Protein AF-A0A9Q3BA84-F1 (afdb_monomer_lite)

Organism: NCBI:txid1389203

Secondary structure (DSSP, 8-state):
---------SHHHHHHHHTTTS--TTSHHHHHHHHHHHHHTT--TT-PPPPPPPPHHHHHHS----HHHHHH--TTTS---S-GGGTT-HHHHHHHHHHHHHHHHHHTT-SS----TTSSSPPHHHHHHHHHHHHHHHHHHHTTTTGGG---GGG--HHHHHHHHHHHHHHHHHHHHS-----------------------------------

pLDDT: mean 75.67, std 17.65, range [36.53, 95.38]

Radius of gyration: 25.53 Å; chains: 1; bounding box: 85×59×56 Å

Structure (mmCIF, N/CA/C/O backbone):
data_AF-A0A9Q3BA84-F1
#
_entry.id   AF-A0A9Q3BA84-F1
#
loop_
_atom_site.group_PDB
_atom_site.id
_atom_site.type_symbol
_atom_site.label_atom_id
_atom_site.label_alt_id
_atom_site.label_comp_id
_atom_site.label_asym_id
_atom_site.label_entity_id
_atom_site.label_seq_id
_atom_site.pdbx_PDB_ins_code
_atom_site.Cartn_x
_atom_site.Cartn_y
_atom_site.Cartn_z
_atom_site.occupancy
_atom_site.B_iso_or_equiv
_atom_site.auth_seq_id
_atom_site.auth_comp_id
_atom_site.auth_asym_id
_atom_site.auth_atom_id
_atom_site.pdbx_PDB_model_num
ATOM 1 N N . MET A 1 1 ? -8.892 -30.859 22.026 1.00 45.22 1 MET A N 1
ATOM 2 C CA . MET A 1 1 ? -7.731 -30.093 22.533 1.00 45.22 1 MET A CA 1
ATOM 3 C C . MET A 1 1 ? -7.583 -28.831 21.697 1.00 45.22 1 MET A C 1
ATOM 5 O O . MET A 1 1 ? -7.252 -28.928 20.525 1.00 45.22 1 MET A O 1
ATOM 9 N N . VAL A 1 2 ? -7.911 -27.664 22.254 1.00 43.34 2 VAL A N 1
ATOM 10 C CA . VAL A 1 2 ? -7.768 -26.377 21.557 1.00 43.34 2 VAL A CA 1
ATOM 11 C C . VAL A 1 2 ? -6.332 -25.903 21.759 1.00 43.34 2 VAL A C 1
ATOM 13 O O . VAL A 1 2 ? -5.945 -25.541 22.868 1.00 43.34 2 VAL A O 1
ATOM 16 N N . HIS A 1 3 ? -5.515 -25.941 20.707 1.00 39.34 3 HIS A N 1
ATOM 17 C CA . HIS A 1 3 ? -4.190 -25.333 20.747 1.00 39.34 3 HIS A CA 1
ATOM 18 C C . HIS A 1 3 ? -4.351 -23.812 20.785 1.00 39.34 3 HIS A C 1
ATOM 20 O O . HIS A 1 3 ? -4.555 -23.168 19.759 1.00 39.34 3 HIS A O 1
ATOM 26 N N . HIS A 1 4 ? -4.253 -23.224 21.977 1.00 44.59 4 HIS A N 1
ATOM 27 C CA . HIS A 1 4 ? -4.071 -21.786 22.116 1.00 44.59 4 HIS A CA 1
ATOM 28 C C . HIS A 1 4 ? -2.702 -21.413 21.543 1.00 44.59 4 HIS A C 1
ATOM 30 O O . HIS A 1 4 ? -1.670 -21.506 22.208 1.00 44.59 4 HIS A O 1
ATOM 36 N N . THR A 1 5 ? -2.675 -21.001 20.278 1.00 51.62 5 THR A N 1
ATOM 37 C CA . THR A 1 5 ? -1.493 -20.383 19.686 1.00 51.62 5 THR A CA 1
ATOM 38 C C . THR A 1 5 ? -1.258 -19.056 20.399 1.00 51.62 5 THR A C 1
ATOM 40 O O . THR A 1 5 ? -1.975 -18.080 20.177 1.00 51.62 5 THR A O 1
ATOM 43 N N . ASN A 1 6 ? -0.266 -19.023 21.290 1.00 61.84 6 ASN A N 1
ATOM 44 C CA . ASN A 1 6 ? 0.191 -17.802 21.943 1.00 61.84 6 ASN A CA 1
ATOM 45 C C . ASN A 1 6 ? 0.720 -16.829 20.884 1.00 61.84 6 ASN A C 1
ATOM 47 O O . ASN A 1 6 ? 1.888 -16.881 20.490 1.00 61.84 6 ASN A O 1
ATOM 51 N N . PHE A 1 7 ? -0.145 -15.936 20.404 1.00 59.66 7 PHE A N 1
ATOM 52 C CA . PHE A 1 7 ? 0.258 -14.908 19.460 1.00 59.66 7 PHE A CA 1
ATOM 53 C C . PHE A 1 7 ? 1.296 -13.991 20.120 1.00 59.66 7 PHE A C 1
ATOM 55 O O . PHE A 1 7 ? 1.091 -13.516 21.242 1.00 59.66 7 PHE A O 1
ATOM 62 N N . PRO A 1 8 ? 2.431 -13.715 19.455 1.00 61.84 8 PRO A N 1
ATOM 63 C CA . PRO A 1 8 ? 3.456 -12.852 20.015 1.00 61.84 8 PRO A CA 1
ATOM 64 C C . PRO A 1 8 ? 2.889 -11.447 20.255 1.00 61.84 8 PRO A C 1
ATOM 66 O O . PRO A 1 8 ? 2.599 -10.709 19.321 1.00 61.84 8 PRO A O 1
ATOM 69 N N . THR A 1 9 ? 2.783 -11.042 21.519 1.00 68.00 9 THR A N 1
ATOM 70 C CA . THR A 1 9 ? 2.278 -9.718 21.931 1.00 68.00 9 THR A CA 1
ATOM 71 C C . THR A 1 9 ? 3.303 -8.594 21.756 1.00 68.00 9 THR A C 1
ATOM 73 O O . THR A 1 9 ? 2.952 -7.415 21.720 1.00 68.00 9 THR A O 1
ATOM 76 N N . SER A 1 10 ? 4.584 -8.945 21.623 1.00 79.31 10 SER A N 1
ATOM 77 C CA . SER A 1 10 ? 5.693 -8.006 21.447 1.00 79.31 10 SER A CA 1
ATOM 78 C C . SER A 1 10 ? 5.906 -7.650 19.972 1.00 79.31 10 SER A C 1
ATOM 80 O O . SER A 1 10 ? 6.217 -8.522 19.159 1.00 79.31 10 SER A O 1
ATOM 82 N N . THR A 1 11 ? 5.879 -6.352 19.639 1.00 73.00 11 THR A N 1
ATOM 83 C CA . THR A 1 11 ? 6.224 -5.822 18.303 1.00 73.00 11 THR A CA 1
ATOM 84 C C . THR A 1 11 ? 7.580 -6.331 17.807 1.00 73.00 11 THR A C 1
ATOM 86 O O . THR A 1 11 ? 7.756 -6.580 16.616 1.00 73.00 11 THR A O 1
ATOM 89 N N . ARG A 1 12 ? 8.551 -6.524 18.713 1.00 80.19 12 ARG A N 1
ATOM 90 C CA . ARG A 1 12 ? 9.877 -7.068 18.379 1.00 80.19 12 ARG A CA 1
ATOM 91 C C . ARG A 1 12 ? 9.791 -8.530 17.935 1.00 80.19 12 ARG A C 1
ATOM 93 O O . ARG A 1 12 ? 10.433 -8.891 16.954 1.00 80.19 12 ARG A O 1
ATOM 100 N N . ARG A 1 13 ? 8.994 -9.356 18.626 1.00 83.12 13 ARG A N 1
ATOM 101 C CA . ARG A 1 13 ? 8.781 -10.767 18.260 1.00 83.12 13 ARG A CA 1
ATOM 102 C C . ARG A 1 13 ? 8.027 -10.892 16.935 1.00 83.12 13 ARG A C 1
ATOM 104 O O . ARG A 1 13 ? 8.464 -11.661 16.090 1.00 83.12 13 ARG A O 1
ATOM 111 N N . ILE A 1 14 ? 6.993 -10.073 16.714 1.00 80.12 14 ILE A N 1
ATOM 112 C CA . ILE A 1 14 ? 6.275 -10.015 15.427 1.00 80.12 14 ILE A CA 1
ATOM 113 C C . ILE A 1 14 ? 7.240 -9.641 14.293 1.00 80.12 14 ILE A C 1
ATOM 115 O O . ILE A 1 14 ? 7.315 -10.345 13.292 1.00 80.12 14 ILE A O 1
ATOM 119 N N . LYS A 1 15 ? 8.039 -8.574 14.462 1.00 81.88 15 LYS A N 1
ATOM 120 C CA . LYS A 1 15 ? 9.037 -8.157 13.459 1.00 81.88 15 LYS A CA 1
ATOM 121 C C . LYS A 1 15 ? 10.040 -9.273 13.146 1.00 81.88 15 LYS A C 1
ATOM 123 O O . LYS A 1 15 ? 10.349 -9.470 11.977 1.00 81.88 15 LYS A O 1
ATOM 128 N N . LYS A 1 16 ? 10.511 -10.003 14.167 1.00 85.81 16 LYS A N 1
ATOM 129 C CA . LYS A 1 16 ? 11.443 -11.132 14.008 1.00 85.81 16 LYS A CA 1
ATOM 130 C C . LYS A 1 16 ? 10.809 -12.320 13.274 1.00 85.81 16 LYS A C 1
ATOM 132 O O . LYS A 1 16 ? 11.456 -12.912 12.419 1.00 85.81 16 LYS A O 1
ATOM 137 N N . ALA A 1 17 ? 9.560 -12.660 13.585 1.00 86.50 17 ALA A N 1
ATOM 138 C CA . ALA A 1 17 ? 8.853 -13.745 12.905 1.00 86.50 17 ALA A CA 1
ATOM 139 C C . ALA A 1 17 ? 8.643 -13.419 11.417 1.00 86.50 17 ALA A C 1
ATOM 141 O O . ALA A 1 17 ? 8.939 -14.221 10.540 1.00 86.50 17 ALA A O 1
ATOM 142 N N . VAL A 1 18 ? 8.215 -12.192 11.122 1.00 86.44 18 VAL A N 1
ATOM 143 C CA . VAL A 1 18 ? 7.916 -11.765 9.750 1.00 86.44 18 VAL A CA 1
ATOM 144 C C . VAL A 1 18 ? 9.187 -11.511 8.923 1.00 86.44 18 VAL A C 1
ATOM 146 O O . VAL A 1 18 ? 9.153 -11.623 7.700 1.00 86.44 18 VAL A O 1
ATOM 149 N N . SER A 1 19 ? 10.331 -11.201 9.549 1.00 87.75 19 SER A N 1
ATOM 150 C CA . SER A 1 19 ? 11.592 -10.965 8.824 1.00 87.75 19 SER A CA 1
ATOM 151 C C . SER A 1 19 ? 12.152 -12.191 8.103 1.00 87.75 19 SER A C 1
ATOM 153 O O . SER A 1 19 ? 13.033 -12.026 7.271 1.00 87.75 19 SER A O 1
ATOM 155 N N . GLN A 1 20 ? 11.659 -13.394 8.411 1.00 89.31 20 GLN A N 1
ATOM 156 C CA . GLN A 1 20 ? 12.041 -14.615 7.696 1.00 89.31 20 GLN A CA 1
ATOM 157 C C . GLN A 1 20 ? 11.433 -14.683 6.288 1.00 89.31 20 GLN A C 1
ATOM 159 O O . GLN A 1 20 ? 12.035 -15.266 5.397 1.00 89.31 20 GLN A O 1
ATOM 164 N N . TYR A 1 21 ? 10.267 -14.060 6.082 1.00 91.12 21 TYR A N 1
ATOM 165 C CA . TYR A 1 21 ? 9.483 -14.193 4.847 1.00 91.12 21 TYR A CA 1
ATOM 166 C C . TYR A 1 21 ? 9.321 -12.874 4.086 1.00 91.12 21 TYR A C 1
ATOM 168 O O . TYR A 1 21 ? 8.951 -12.875 2.915 1.00 91.12 21 TYR A O 1
ATOM 176 N N . LEU A 1 22 ? 9.585 -11.734 4.736 1.00 93.06 22 LEU A N 1
ATOM 177 C CA . LEU A 1 22 ? 9.531 -10.418 4.105 1.00 93.06 22 LEU A CA 1
ATOM 178 C C . LEU A 1 22 ? 10.928 -9.809 3.951 1.00 93.06 22 LEU A C 1
ATOM 180 O O . LEU A 1 22 ? 11.736 -9.897 4.879 1.00 93.06 22 LEU A O 1
ATOM 184 N N . PRO A 1 23 ? 11.184 -9.069 2.854 1.00 93.56 23 PRO A N 1
ATOM 185 C CA . PRO A 1 23 ? 12.472 -8.421 2.617 1.00 93.56 23 PRO A CA 1
ATOM 186 C C . PRO A 1 23 ? 12.837 -7.455 3.750 1.00 93.56 23 PRO A C 1
ATOM 188 O O . PRO A 1 23 ? 11.963 -6.959 4.458 1.00 93.56 23 PRO A O 1
ATOM 191 N N . SER A 1 24 ? 14.117 -7.133 3.934 1.00 92.62 24 SER A N 1
ATOM 192 C CA . SER A 1 24 ? 14.547 -6.150 4.945 1.00 92.62 24 SER A CA 1
ATOM 193 C C . SER A 1 24 ? 13.817 -4.804 4.794 1.00 92.62 24 SER A C 1
ATOM 195 O O . SER A 1 24 ? 13.497 -4.385 3.686 1.00 92.62 24 SER A O 1
ATOM 197 N N . SER A 1 25 ? 13.592 -4.067 5.889 1.00 89.75 25 SER A N 1
ATOM 198 C CA . SER A 1 25 ? 12.958 -2.733 5.844 1.00 89.75 25 SER A CA 1
ATOM 199 C C . SER A 1 25 ? 13.737 -1.694 5.029 1.00 89.75 25 SER A C 1
ATOM 201 O O . SER A 1 25 ? 13.173 -0.645 4.695 1.00 89.75 25 SER A O 1
ATOM 203 N N . ASN A 1 26 ? 15.017 -1.980 4.768 1.00 90.94 26 ASN A N 1
ATOM 204 C CA . ASN A 1 26 ? 15.932 -1.181 3.956 1.00 90.94 26 ASN A CA 1
ATOM 205 C C . ASN A 1 26 ? 16.033 -1.686 2.508 1.00 90.94 26 ASN A C 1
ATOM 207 O O . ASN A 1 26 ? 16.710 -1.056 1.706 1.00 90.94 26 ASN A O 1
ATOM 211 N N . ASN A 1 27 ? 15.379 -2.802 2.166 1.00 93.88 27 ASN A N 1
ATOM 212 C CA . ASN A 1 27 ? 15.294 -3.263 0.785 1.00 93.88 27 ASN A CA 1
ATOM 213 C C . ASN A 1 27 ? 14.544 -2.222 -0.065 1.00 93.88 27 ASN A C 1
ATOM 215 O O . ASN A 1 27 ? 13.588 -1.594 0.404 1.00 93.88 27 ASN A O 1
ATOM 219 N N . GLN A 1 28 ? 14.968 -2.061 -1.315 1.00 93.69 28 GLN A N 1
ATOM 220 C CA . GLN A 1 28 ? 14.459 -1.060 -2.240 1.00 93.69 28 GLN A CA 1
ATOM 221 C C . GLN A 1 28 ? 12.936 -1.124 -2.438 1.00 93.69 28 GLN A C 1
ATOM 223 O O . GLN A 1 28 ? 12.297 -0.071 -2.423 1.00 93.69 28 GLN A O 1
ATOM 228 N N . ILE A 1 29 ? 12.326 -2.319 -2.495 1.00 94.69 29 ILE A N 1
ATOM 229 C CA . ILE A 1 29 ? 10.858 -2.447 -2.578 1.00 94.69 29 ILE A CA 1
ATOM 230 C C . ILE A 1 29 ? 10.170 -1.821 -1.361 1.00 94.69 29 ILE A C 1
ATOM 232 O O . ILE A 1 29 ? 9.193 -1.091 -1.493 1.00 94.69 29 ILE A O 1
ATOM 236 N N . CYS A 1 30 ? 10.724 -2.022 -0.163 1.00 93.56 30 CYS A N 1
ATOM 237 C CA . CYS A 1 30 ? 10.169 -1.469 1.069 1.00 93.56 30 CYS A CA 1
ATOM 238 C C . CYS A 1 30 ? 10.308 0.054 1.118 1.00 93.56 30 CYS A C 1
ATOM 240 O O . CYS A 1 30 ? 9.436 0.733 1.662 1.00 93.56 30 CYS A O 1
ATOM 242 N N . LEU A 1 31 ? 11.406 0.595 0.583 1.00 92.06 31 LEU A N 1
ATOM 243 C CA . LEU A 1 31 ? 11.635 2.036 0.508 1.00 92.06 31 LEU A CA 1
ATOM 244 C C . LEU A 1 31 ? 10.672 2.698 -0.480 1.00 92.06 31 LEU A C 1
ATOM 246 O O . LEU A 1 31 ? 10.031 3.689 -0.122 1.00 92.06 31 LEU A O 1
ATOM 250 N N . CYS A 1 32 ? 10.534 2.135 -1.681 1.00 92.94 32 CYS A N 1
ATOM 251 C CA . CYS A 1 32 ? 9.631 2.658 -2.699 1.00 92.94 32 CYS A CA 1
ATOM 252 C 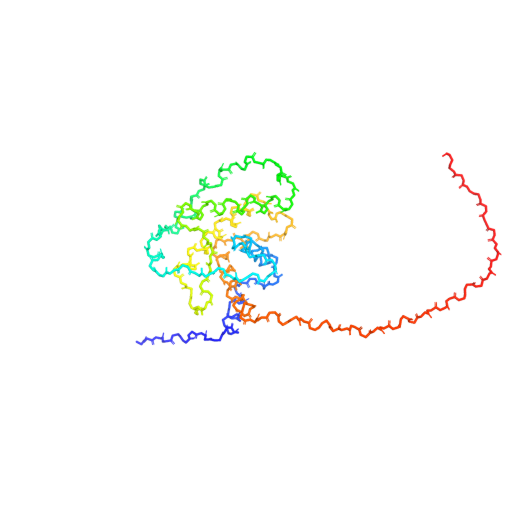C . CYS A 1 32 ? 8.164 2.533 -2.267 1.00 92.94 32 CYS A C 1
ATOM 254 O O . CYS A 1 32 ? 7.439 3.524 -2.320 1.00 92.94 32 CYS A O 1
ATOM 256 N N . LEU A 1 33 ? 7.749 1.379 -1.730 1.00 93.38 33 LEU A N 1
ATOM 257 C CA . LEU A 1 33 ? 6.381 1.172 -1.248 1.00 93.38 33 LEU A CA 1
ATOM 258 C C . LEU A 1 33 ? 6.047 2.120 -0.094 1.00 93.38 33 LEU A C 1
ATOM 260 O O . LEU A 1 33 ? 4.982 2.723 -0.062 1.00 93.38 33 LEU A O 1
ATOM 264 N N . ARG A 1 34 ? 6.985 2.356 0.830 1.00 91.06 34 ARG A N 1
ATOM 265 C CA . ARG A 1 34 ? 6.803 3.357 1.892 1.00 91.06 34 ARG A CA 1
ATOM 266 C C . ARG A 1 34 ? 6.628 4.770 1.335 1.00 91.06 34 ARG A C 1
ATOM 268 O O . ARG A 1 34 ? 5.844 5.535 1.893 1.00 91.06 34 ARG A O 1
ATOM 275 N N . ALA A 1 35 ? 7.380 5.145 0.301 1.00 89.62 35 ALA A N 1
ATOM 276 C CA . ALA A 1 35 ? 7.229 6.447 -0.346 1.00 89.62 35 ALA A CA 1
ATOM 277 C C . ALA A 1 35 ? 5.862 6.568 -1.038 1.00 89.62 35 ALA A C 1
ATOM 279 O O . ALA A 1 35 ? 5.200 7.592 -0.895 1.00 89.62 35 ALA A O 1
ATOM 280 N N . PHE A 1 36 ? 5.417 5.501 -1.697 1.00 91.44 36 PHE A N 1
ATOM 281 C CA . PHE A 1 36 ? 4.122 5.426 -2.364 1.00 91.44 36 PHE A CA 1
ATOM 282 C C . PHE A 1 36 ? 2.944 5.496 -1.385 1.00 91.44 36 PHE A C 1
ATOM 284 O O . PHE A 1 36 ? 2.048 6.312 -1.559 1.00 91.44 36 PHE A O 1
ATOM 291 N N . ILE A 1 37 ? 2.995 4.745 -0.282 1.00 90.75 37 ILE A N 1
ATOM 292 C CA . ILE A 1 37 ? 1.996 4.816 0.795 1.00 90.75 37 ILE A CA 1
ATOM 293 C C . ILE A 1 37 ? 1.881 6.245 1.332 1.00 90.75 37 ILE A C 1
ATOM 295 O O . ILE A 1 37 ? 0.783 6.759 1.507 1.00 90.75 37 ILE A O 1
ATOM 299 N N . LYS A 1 38 ? 3.011 6.916 1.586 1.00 87.00 38 LYS A N 1
ATOM 300 C CA . LYS A 1 38 ? 2.996 8.311 2.056 1.00 87.00 38 LYS A CA 1
ATOM 301 C C . LYS A 1 38 ? 2.348 9.254 1.049 1.00 87.00 38 LYS A C 1
ATOM 303 O O . LYS A 1 38 ? 1.641 10.165 1.464 1.00 87.00 38 LYS A O 1
ATOM 308 N N . MET A 1 39 ? 2.608 9.039 -0.238 1.00 88.94 39 MET A N 1
ATOM 309 C CA . MET A 1 39 ? 2.022 9.817 -1.324 1.00 88.94 39 MET A CA 1
ATOM 310 C C . MET A 1 39 ? 0.496 9.659 -1.361 1.00 88.94 39 MET A C 1
ATOM 312 O O . MET A 1 39 ? -0.191 10.676 -1.338 1.00 88.94 39 MET A O 1
ATOM 316 N N . ILE A 1 40 ? -0.015 8.421 -1.325 1.00 87.31 40 ILE A N 1
ATOM 317 C CA . ILE A 1 40 ? -1.462 8.129 -1.294 1.00 87.31 40 ILE A CA 1
ATOM 318 C C . ILE A 1 40 ? -2.117 8.733 -0.050 1.00 87.31 40 ILE A C 1
ATOM 320 O O . ILE A 1 40 ? -3.148 9.388 -0.134 1.00 87.31 40 ILE A O 1
ATOM 324 N N . LEU A 1 41 ? -1.492 8.576 1.117 1.00 85.31 41 LEU A N 1
ATOM 325 C CA . LEU A 1 41 ? -2.024 9.113 2.372 1.00 85.31 41 LEU A CA 1
ATOM 326 C C . LEU A 1 41 ? -1.886 10.639 2.500 1.00 85.31 41 LEU A C 1
ATOM 328 O O . LEU A 1 41 ? -2.255 11.202 3.531 1.00 85.31 41 LEU A O 1
ATOM 332 N N . GLY A 1 42 ? -1.284 11.315 1.516 1.00 81.88 42 GLY A N 1
ATOM 333 C CA . GLY A 1 42 ? -1.004 12.748 1.587 1.00 81.88 42 GLY A CA 1
ATOM 334 C C . GLY A 1 42 ? -0.082 13.139 2.750 1.00 81.88 42 GLY A C 1
ATOM 335 O O . GLY A 1 42 ? -0.077 14.295 3.174 1.00 81.88 42 GLY A O 1
ATOM 336 N N . ILE A 1 43 ? 0.702 12.197 3.288 1.00 78.75 43 ILE A N 1
ATOM 337 C CA . ILE A 1 43 ? 1.608 12.449 4.412 1.00 78.75 43 ILE A CA 1
ATOM 338 C C . ILE A 1 43 ? 2.836 13.176 3.876 1.00 78.75 43 ILE A C 1
ATOM 340 O O . ILE A 1 43 ? 3.762 12.576 3.318 1.00 78.75 43 ILE A O 1
ATOM 344 N N . THR A 1 44 ? 2.867 14.487 4.083 1.00 63.53 44 THR A N 1
ATOM 345 C CA . THR A 1 44 ? 4.046 15.299 3.798 1.00 63.53 44 THR A CA 1
ATOM 346 C C . THR A 1 44 ? 5.178 14.960 4.776 1.00 63.53 44 THR A C 1
ATOM 348 O O . THR A 1 44 ? 4.971 14.552 5.920 1.00 63.53 44 THR A O 1
ATOM 351 N N . LEU A 1 45 ? 6.433 15.117 4.337 1.00 53.41 45 LEU A N 1
ATOM 352 C CA . LEU A 1 45 ? 7.622 14.828 5.159 1.00 53.41 45 LEU A CA 1
ATOM 353 C C . LEU A 1 45 ? 7.689 15.673 6.457 1.00 53.41 45 LEU A C 1
ATOM 355 O O . LEU A 1 45 ? 8.408 15.304 7.396 1.00 53.41 45 LEU A O 1
ATOM 359 N N . CYS A 1 46 ? 6.905 16.754 6.533 1.00 51.19 46 CYS A N 1
ATOM 360 C CA . CYS A 1 46 ? 6.873 17.745 7.610 1.00 51.19 46 CYS A CA 1
ATOM 361 C C . CYS A 1 46 ? 5.910 17.429 8.764 1.00 51.19 46 CYS A C 1
ATOM 363 O O . CYS A 1 46 ? 5.346 18.338 9.356 1.00 51.19 46 CYS A O 1
ATOM 365 N N . GLY A 1 47 ? 5.758 16.157 9.142 1.00 56.72 47 GLY A N 1
ATOM 366 C CA . GLY A 1 47 ? 5.176 15.813 10.447 1.00 56.72 47 GLY A CA 1
ATOM 367 C C . GLY A 1 47 ? 3.734 16.277 10.652 1.00 56.72 47 GLY A C 1
ATOM 368 O O . GLY A 1 47 ? 3.328 16.457 11.797 1.00 56.72 47 GLY A O 1
ATOM 369 N N . SER A 1 48 ? 2.976 16.455 9.567 1.00 63.38 48 SER A N 1
ATOM 370 C CA . SER A 1 48 ? 1.534 16.628 9.660 1.00 63.38 48 SER A CA 1
ATOM 371 C C . SER A 1 48 ? 0.940 15.431 10.410 1.00 63.38 48 SER A C 1
ATOM 373 O O . SER A 1 48 ? 1.373 14.289 10.190 1.00 63.38 48 SER A O 1
ATOM 375 N N . PRO A 1 49 ? -0.002 15.670 11.340 1.00 69.44 49 PRO A N 1
ATOM 376 C CA . PRO A 1 49 ? -0.692 14.577 11.994 1.00 69.44 49 PRO A CA 1
ATOM 377 C C . PRO A 1 49 ? -1.387 13.742 10.920 1.00 69.44 49 PRO A C 1
ATOM 379 O O . PRO A 1 49 ? -1.938 14.272 9.951 1.00 69.44 49 PRO A O 1
ATOM 382 N N . LEU A 1 50 ? -1.330 12.421 11.083 1.00 70.62 50 LEU A N 1
ATOM 383 C CA . LEU A 1 50 ? -2.147 11.533 10.270 1.00 70.62 50 LEU 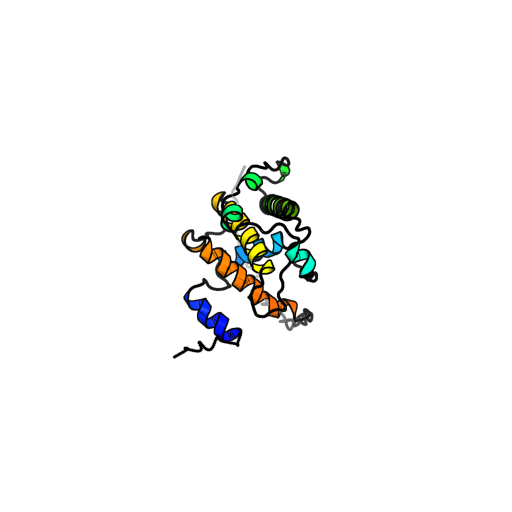A CA 1
ATOM 384 C C . LEU A 1 50 ? -3.612 11.957 10.389 1.00 70.62 50 LEU A C 1
ATOM 386 O O . LEU A 1 50 ? -4.042 12.292 11.497 1.00 70.62 50 LEU A O 1
ATOM 390 N N . PRO A 1 51 ? -4.385 11.901 9.295 1.00 75.12 51 PRO A N 1
ATOM 391 C CA . PRO A 1 51 ? -5.826 11.989 9.414 1.00 75.12 51 PRO A CA 1
ATOM 392 C C . PRO A 1 51 ? -6.355 10.965 10.403 1.00 75.12 51 PRO A C 1
ATOM 394 O O . PRO A 1 51 ? -5.876 9.827 10.455 1.00 75.12 51 PRO A O 1
ATOM 397 N N . GLU A 1 52 ? -7.365 11.376 11.158 1.00 82.31 52 GLU A N 1
ATOM 398 C CA . GLU A 1 52 ? -8.099 10.433 11.975 1.00 82.31 52 GLU A CA 1
ATOM 399 C C . GLU A 1 52 ? -8.830 9.424 11.075 1.00 82.31 52 GLU A C 1
ATOM 401 O O . GLU A 1 52 ? -9.277 9.771 9.974 1.00 82.31 52 GLU A O 1
ATOM 406 N N . PRO A 1 53 ? -8.889 8.151 11.492 1.00 82.69 53 PRO A N 1
ATOM 407 C CA . PRO A 1 53 ? -9.723 7.163 10.830 1.00 82.69 53 PRO A CA 1
ATOM 408 C C . PRO A 1 53 ? -11.198 7.580 10.893 1.00 82.69 53 PRO A C 1
ATOM 410 O O . PRO A 1 53 ? -11.600 8.207 11.877 1.00 82.69 53 PRO A O 1
ATOM 413 N N . PRO A 1 54 ? -12.005 7.244 9.870 1.00 85.75 54 PRO A N 1
ATOM 414 C CA . PRO A 1 54 ? -13.444 7.469 9.920 1.00 85.75 54 PRO A CA 1
ATOM 415 C C . PRO A 1 54 ? -14.069 6.741 11.120 1.00 85.75 54 PRO A C 1
ATOM 417 O O . PRO A 1 54 ? -13.538 5.736 11.603 1.00 85.75 54 PRO A O 1
ATOM 420 N N . SER A 1 55 ? -15.201 7.254 11.607 1.00 85.62 55 SER A N 1
ATOM 421 C CA . SER A 1 55 ? -15.975 6.582 12.655 1.00 85.62 55 SER A CA 1
ATOM 422 C C . SER A 1 55 ? -16.494 5.229 12.161 1.00 85.62 55 SER A C 1
ATOM 424 O O . SER A 1 55 ? -16.672 5.021 10.962 1.00 85.62 55 SER A O 1
ATOM 426 N N . GLU A 1 56 ? -16.782 4.303 13.076 1.00 84.44 56 GLU A N 1
ATOM 427 C CA . GLU A 1 56 ? -17.319 2.984 12.705 1.00 84.44 56 GLU A CA 1
ATOM 428 C C . GLU A 1 56 ? -18.648 3.083 11.943 1.00 84.44 56 GLU A C 1
ATOM 430 O O . GLU A 1 56 ? -18.861 2.326 11.002 1.00 84.44 56 GLU A O 1
ATOM 435 N N . GLN A 1 57 ? -19.485 4.071 12.278 1.00 85.06 57 GLN A N 1
ATOM 436 C CA . GLN A 1 57 ? -20.729 4.376 11.561 1.00 85.06 57 GLN A CA 1
ATOM 437 C C . GLN A 1 57 ? -20.478 4.830 10.118 1.00 85.06 57 GLN A C 1
ATOM 439 O O . GLN A 1 57 ? -21.191 4.436 9.201 1.00 85.06 57 GLN A O 1
ATOM 444 N N . LEU A 1 58 ? -19.448 5.652 9.891 1.00 84.56 58 LEU A N 1
ATOM 445 C CA . LEU A 1 58 ? -19.058 6.014 8.531 1.00 84.56 58 LEU A CA 1
ATOM 446 C C . LEU A 1 58 ? -18.531 4.783 7.796 1.00 84.56 58 LEU A C 1
ATOM 448 O O . LEU A 1 58 ? -18.947 4.535 6.673 1.00 84.56 58 LEU A O 1
ATOM 452 N N . ILE A 1 59 ? -17.694 3.969 8.447 1.00 84.94 59 ILE A N 1
ATOM 453 C CA . ILE A 1 59 ? -17.149 2.738 7.859 1.00 84.94 59 ILE A CA 1
ATOM 454 C C . ILE A 1 59 ? -18.264 1.766 7.456 1.00 84.94 59 ILE A C 1
ATOM 456 O O . ILE A 1 59 ? -18.153 1.154 6.395 1.00 84.94 59 ILE A O 1
ATOM 460 N N . SER A 1 60 ? -19.325 1.617 8.256 1.00 85.12 60 SER A N 1
ATOM 461 C CA . SER A 1 60 ? -20.460 0.748 7.918 1.00 85.12 60 SER A CA 1
ATOM 462 C C . SER A 1 60 ? -21.275 1.256 6.730 1.00 85.12 60 SER A C 1
ATOM 464 O O . SER A 1 60 ? -21.862 0.444 6.023 1.00 85.12 60 SER A O 1
ATOM 466 N N . ASN A 1 61 ? -21.278 2.570 6.496 1.00 85.12 61 ASN A N 1
ATOM 467 C CA . ASN A 1 61 ? -22.023 3.207 5.410 1.00 85.12 61 ASN A CA 1
ATOM 468 C C . ASN A 1 61 ? -21.221 3.315 4.105 1.00 85.12 61 ASN A C 1
ATOM 470 O O . ASN A 1 61 ? -21.785 3.658 3.069 1.00 85.12 61 ASN A O 1
ATOM 474 N N . LEU A 1 62 ? -19.911 3.049 4.137 1.00 82.00 62 LEU A N 1
ATOM 475 C CA . LEU A 1 62 ? -19.092 3.044 2.930 1.00 82.00 62 LEU A CA 1
ATOM 476 C C . LEU A 1 62 ? -19.437 1.851 2.043 1.00 82.00 62 LEU A C 1
ATOM 478 O O . LEU A 1 62 ? -19.609 0.730 2.535 1.00 82.00 62 LEU A O 1
ATOM 482 N N . ILE A 1 63 ? -19.424 2.094 0.730 1.00 83.31 63 ILE A N 1
ATOM 483 C CA . ILE A 1 63 ? -19.433 1.040 -0.284 1.00 83.31 63 ILE A CA 1
ATOM 484 C C . ILE A 1 63 ? -18.249 0.129 0.024 1.00 83.31 63 ILE A C 1
ATOM 486 O O . ILE A 1 63 ? -17.100 0.569 0.032 1.00 83.31 63 ILE A O 1
ATOM 490 N N . GLN A 1 64 ? -18.536 -1.126 0.354 1.00 80.19 64 GLN A N 1
ATOM 491 C CA . GLN A 1 64 ? -17.506 -2.098 0.684 1.00 80.19 64 GLN A CA 1
ATOM 492 C C . GLN A 1 64 ? -17.003 -2.693 -0.628 1.00 80.19 64 GLN A C 1
ATOM 494 O O . GLN A 1 64 ? -17.740 -3.480 -1.223 1.00 80.19 64 GLN A O 1
ATOM 499 N N . PRO A 1 65 ? -15.791 -2.343 -1.094 1.00 79.88 65 PRO A N 1
ATOM 500 C CA . PRO A 1 65 ? -15.254 -2.987 -2.278 1.00 79.88 65 PRO A CA 1
ATOM 501 C C . PRO A 1 65 ? -15.143 -4.488 -2.023 1.00 79.88 65 PRO A C 1
ATOM 503 O O . PRO A 1 65 ? -14.553 -4.907 -1.020 1.00 79.88 65 PRO A O 1
ATOM 506 N N . ASN A 1 66 ? -15.673 -5.299 -2.938 1.00 84.69 66 ASN A N 1
ATOM 507 C CA . ASN A 1 66 ? -15.283 -6.699 -2.996 1.00 84.69 66 ASN A CA 1
ATOM 508 C C . ASN A 1 66 ? -13.765 -6.736 -3.282 1.00 84.69 66 ASN A C 1
ATOM 510 O O . ASN A 1 66 ? -13.328 -6.094 -4.237 1.00 84.69 66 ASN A O 1
ATOM 514 N N . PRO A 1 67 ? -12.935 -7.426 -2.473 1.00 80.00 67 PRO A N 1
ATOM 515 C CA . PRO A 1 67 ? -11.491 -7.486 -2.697 1.00 80.00 67 PRO A CA 1
ATOM 516 C C . PRO A 1 67 ? -11.098 -7.931 -4.110 1.00 80.00 67 PRO A C 1
ATOM 518 O O . PRO A 1 67 ? -10.121 -7.418 -4.655 1.00 80.00 67 PRO A O 1
ATOM 521 N N . GLU A 1 68 ? -11.861 -8.852 -4.702 1.00 83.56 68 GLU A N 1
ATOM 522 C CA . GLU A 1 68 ? -11.627 -9.334 -6.066 1.00 83.56 68 GLU A CA 1
ATOM 523 C C . GLU A 1 68 ? -11.944 -8.249 -7.096 1.00 83.56 68 GLU A C 1
ATOM 525 O O . GLU A 1 68 ? -11.108 -7.941 -7.941 1.00 83.56 68 GLU A O 1
ATOM 530 N N . GLU A 1 69 ? -13.102 -7.600 -6.957 1.00 85.81 69 GLU A N 1
ATOM 531 C CA . GLU A 1 69 ? -13.530 -6.495 -7.820 1.00 85.81 69 GLU A CA 1
ATOM 532 C C . GLU A 1 69 ? -12.569 -5.306 -7.735 1.00 85.81 69 GLU A C 1
ATOM 534 O O . GLU A 1 69 ? -12.199 -4.709 -8.745 1.00 85.81 69 GLU A O 1
ATOM 539 N N . LEU A 1 70 ? -12.106 -4.982 -6.527 1.00 85.50 70 LEU A N 1
ATOM 540 C CA . LEU A 1 70 ? -11.126 -3.929 -6.312 1.00 85.50 70 LEU A CA 1
ATOM 541 C C . LEU A 1 70 ? -9.830 -4.231 -7.059 1.00 85.50 70 LEU A C 1
ATOM 543 O O . LEU A 1 70 ? -9.264 -3.331 -7.677 1.00 85.50 70 LEU A O 1
ATOM 547 N N . ALA A 1 71 ? -9.369 -5.481 -7.010 1.00 83.50 71 ALA A N 1
ATOM 548 C CA . ALA A 1 71 ? -8.152 -5.906 -7.683 1.00 83.50 71 ALA A CA 1
ATOM 549 C C . ALA A 1 71 ? -8.298 -5.934 -9.214 1.00 83.50 71 ALA A C 1
ATOM 551 O O . ALA A 1 71 ? -7.330 -5.608 -9.898 1.00 83.50 71 ALA A O 1
ATOM 552 N N . SER A 1 72 ? -9.472 -6.296 -9.741 1.00 84.56 72 SER A N 1
ATOM 553 C CA . SER A 1 72 ? -9.710 -6.464 -11.182 1.00 84.56 72 SER A CA 1
ATOM 554 C C . SER A 1 72 ? -10.212 -5.212 -11.902 1.00 84.56 72 SER A C 1
ATOM 556 O O . SER A 1 72 ? -10.155 -5.151 -13.126 1.00 84.56 72 SER A O 1
ATOM 558 N N . ASN A 1 73 ? -10.748 -4.221 -11.185 1.00 84.50 73 ASN A N 1
ATOM 559 C CA . ASN A 1 73 ? -11.315 -3.027 -11.808 1.00 84.50 73 ASN A CA 1
ATOM 560 C C . ASN A 1 73 ? -10.212 -2.085 -12.318 1.00 84.50 73 ASN A C 1
ATOM 562 O O . ASN A 1 73 ? -9.683 -1.267 -11.567 1.00 84.50 73 ASN A O 1
ATOM 566 N N . GLU A 1 74 ? -9.884 -2.163 -13.604 1.00 85.44 74 GLU A N 1
ATOM 567 C CA . GLU A 1 74 ? -8.851 -1.322 -14.219 1.00 85.44 74 GLU A CA 1
ATOM 568 C C . GLU A 1 74 ? -9.367 0.014 -14.781 1.00 85.44 74 GLU A C 1
ATOM 570 O O . GLU A 1 74 ? -8.561 0.839 -15.208 1.00 85.44 74 GLU A O 1
ATOM 575 N N . ALA A 1 75 ? -10.676 0.291 -14.714 1.00 83.94 75 ALA A N 1
ATOM 576 C CA . ALA A 1 75 ? -11.290 1.473 -15.336 1.00 83.94 75 ALA A CA 1
ATOM 577 C C . ALA A 1 75 ? -10.667 2.804 -14.865 1.00 83.94 75 ALA A C 1
ATOM 579 O O . ALA A 1 75 ? -10.579 3.777 -15.612 1.00 83.94 75 ALA A O 1
ATOM 580 N N . PHE A 1 76 ? -10.168 2.842 -13.629 1.00 79.44 76 PHE A N 1
ATOM 581 C CA . PHE A 1 76 ? -9.505 4.009 -13.040 1.00 79.44 76 PHE A CA 1
ATOM 582 C C . PHE A 1 76 ? -8.120 4.307 -13.625 1.00 79.44 76 PHE A C 1
ATOM 584 O O . PHE A 1 76 ? -7.612 5.422 -13.489 1.00 79.44 76 PHE A O 1
ATOM 591 N N . PHE A 1 77 ? -7.507 3.326 -14.284 1.00 83.56 77 PHE A N 1
ATOM 592 C CA . PHE A 1 77 ? -6.196 3.459 -14.910 1.00 83.56 77 PHE A CA 1
ATOM 593 C C . PHE A 1 77 ? -6.273 3.902 -16.371 1.00 83.56 77 PHE A C 1
ATOM 595 O O . PHE A 1 77 ? -5.300 4.443 -16.896 1.00 83.56 77 PHE A O 1
ATOM 602 N N . GLU A 1 78 ? -7.431 3.733 -17.011 1.00 74.38 78 GLU A N 1
ATOM 603 C CA . GLU A 1 78 ? -7.685 4.182 -18.385 1.00 74.38 78 GLU A CA 1
ATOM 604 C C . GLU A 1 78 ? -7.858 5.700 -18.493 1.00 74.38 78 GLU A C 1
ATOM 606 O O . GLU A 1 78 ? -7.751 6.268 -19.585 1.00 74.38 78 GLU A O 1
ATOM 611 N N . ILE A 1 79 ? -8.075 6.376 -17.357 1.00 64.00 79 ILE A N 1
ATOM 612 C CA . ILE A 1 79 ? -8.131 7.832 -17.278 1.00 64.00 79 ILE A CA 1
ATOM 613 C C . ILE A 1 79 ? -6.745 8.375 -17.636 1.00 64.00 79 ILE A C 1
ATOM 615 O O . ILE A 1 79 ? -5.840 8.487 -16.803 1.00 64.00 79 ILE A O 1
ATOM 619 N N . LYS A 1 80 ? -6.578 8.720 -18.914 1.00 58.53 80 LYS A N 1
ATOM 620 C CA . LYS A 1 80 ? -5.425 9.466 -19.403 1.00 58.53 80 LYS A CA 1
ATOM 621 C C . LYS A 1 80 ? -5.406 10.791 -18.657 1.00 58.53 80 LYS A C 1
ATOM 623 O O . LYS A 1 80 ? -6.318 11.597 -18.812 1.00 58.53 80 LYS A O 1
ATOM 628 N N . SER A 1 81 ? -4.358 11.011 -17.867 1.00 54.56 81 SER A N 1
ATOM 629 C CA . SER A 1 81 ? -3.985 12.341 -17.388 1.00 54.56 81 SER A CA 1
ATOM 630 C C . SER A 1 81 ? -4.039 13.295 -18.581 1.00 54.56 81 SER A C 1
ATOM 632 O O . SER A 1 81 ? -3.183 13.218 -19.463 1.00 54.56 81 SER A O 1
ATOM 634 N N . SER A 1 82 ? -5.063 14.152 -18.635 1.00 52.03 82 SER A N 1
ATOM 635 C CA . SER A 1 82 ? -5.229 15.172 -19.681 1.00 52.03 82 SER A CA 1
ATOM 636 C C . SER A 1 82 ? -4.050 16.146 -19.701 1.00 52.03 82 SER A C 1
ATOM 638 O O . SER A 1 82 ? -3.805 16.824 -20.694 1.00 52.03 82 SER A O 1
ATOM 640 N N . ASP A 1 83 ? -3.294 16.177 -18.606 1.00 52.88 83 ASP A N 1
ATOM 641 C CA . ASP A 1 83 ? -2.120 16.997 -18.422 1.00 52.88 83 ASP A CA 1
ATOM 642 C C . ASP A 1 83 ? -0.854 16.220 -18.824 1.00 52.88 83 ASP A C 1
ATOM 644 O O . ASP A 1 83 ? -0.286 15.420 -18.070 1.00 52.88 83 ASP A O 1
ATOM 648 N N . THR A 1 84 ? -0.402 16.430 -20.060 1.00 51.44 84 THR A N 1
ATOM 649 C CA . THR A 1 84 ? 0.862 15.876 -20.573 1.00 51.44 84 THR A CA 1
ATOM 650 C C . THR A 1 84 ? 2.095 16.565 -19.971 1.00 51.44 84 THR A C 1
ATOM 652 O O . THR A 1 84 ? 3.222 16.103 -20.162 1.00 51.44 84 THR A O 1
ATOM 655 N N . SER A 1 85 ? 1.903 17.627 -19.178 1.00 54.03 85 SER A N 1
ATOM 656 C CA . SER A 1 85 ? 2.967 18.414 -18.538 1.00 54.03 85 SER A CA 1
ATOM 657 C C . SER A 1 85 ? 3.819 17.624 -17.526 1.00 54.03 85 SER A C 1
ATOM 659 O O . SER A 1 85 ? 4.920 18.048 -17.155 1.00 54.03 85 SER A O 1
ATOM 661 N N . TYR A 1 86 ? 3.345 16.447 -17.106 1.00 51.31 86 TYR A N 1
ATOM 662 C CA . TYR A 1 86 ? 3.985 15.580 -16.117 1.00 51.31 86 TYR A CA 1
ATOM 663 C C . TYR A 1 86 ? 4.920 14.507 -16.700 1.00 51.31 86 TYR A C 1
ATOM 665 O O . TYR A 1 86 ? 5.693 13.899 -15.946 1.00 51.31 86 TYR A O 1
ATOM 673 N N . TYR A 1 87 ? 4.905 14.275 -18.017 1.00 50.56 87 TYR A N 1
ATOM 674 C CA . TYR A 1 87 ? 5.725 13.229 -18.631 1.00 50.56 87 TYR A CA 1
ATOM 675 C C . TYR A 1 87 ? 7.229 13.528 -18.483 1.00 50.56 87 TYR A C 1
ATOM 677 O O . TYR A 1 87 ? 7.715 14.624 -18.751 1.00 50.56 87 TYR A O 1
ATOM 685 N N . GLY A 1 88 ? 7.985 12.537 -17.996 1.00 52.19 88 GLY A N 1
ATOM 686 C CA . GLY A 1 88 ? 9.451 12.584 -17.888 1.00 52.19 88 GLY A CA 1
ATOM 687 C C . GLY A 1 88 ? 10.025 13.124 -16.571 1.00 52.19 88 GLY A C 1
ATOM 688 O O . GLY A 1 88 ? 11.215 12.947 -16.313 1.00 52.19 88 GLY A O 1
ATOM 689 N N . ARG A 1 89 ? 9.220 13.720 -15.677 1.00 60.91 89 ARG A N 1
ATOM 690 C CA . ARG A 1 89 ? 9.701 14.175 -14.356 1.00 60.91 89 ARG A CA 1
ATOM 691 C C . ARG A 1 89 ? 9.276 13.198 -13.263 1.00 60.91 89 ARG A C 1
ATOM 693 O O . ARG A 1 89 ? 8.107 12.851 -13.150 1.00 60.91 89 ARG A O 1
ATOM 700 N N . LYS A 1 90 ? 10.195 12.839 -12.357 1.00 66.12 90 LYS A N 1
ATOM 701 C CA . LYS A 1 90 ? 9.917 11.992 -11.172 1.00 66.12 90 LYS A CA 1
ATOM 702 C C . LYS A 1 90 ? 8.709 12.475 -10.348 1.00 66.12 90 LYS A C 1
ATOM 704 O O . LYS A 1 90 ? 7.999 11.662 -9.771 1.00 66.12 90 LYS A O 1
ATOM 709 N N . LYS A 1 91 ? 8.476 13.793 -10.309 1.00 66.94 91 LYS A N 1
ATOM 710 C CA . LYS A 1 91 ? 7.310 14.414 -9.657 1.00 66.94 91 LYS A CA 1
ATOM 711 C C . LYS A 1 91 ? 6.000 14.202 -10.424 1.00 66.94 91 LYS A C 1
ATOM 713 O O . LYS A 1 91 ? 4.960 14.101 -9.793 1.00 66.94 91 LYS A O 1
ATOM 718 N N . GLY A 1 92 ? 6.050 14.117 -11.751 1.00 63.25 92 GLY A N 1
ATOM 719 C CA . GLY A 1 92 ? 4.871 13.915 -12.587 1.00 63.25 92 GLY A CA 1
ATOM 720 C C . GLY A 1 92 ? 4.316 12.497 -12.510 1.00 63.25 92 GLY A C 1
ATOM 721 O O . GLY A 1 92 ? 3.119 12.323 -12.329 1.00 63.25 92 GLY A O 1
ATOM 722 N N . ILE A 1 93 ? 5.195 11.490 -12.483 1.00 68.31 93 ILE A N 1
ATOM 723 C CA . ILE A 1 93 ? 4.800 10.095 -12.216 1.00 68.31 93 ILE A CA 1
ATOM 724 C C . ILE A 1 93 ? 4.110 9.983 -10.845 1.00 68.31 93 ILE A C 1
ATOM 726 O O . ILE A 1 93 ? 3.112 9.288 -10.704 1.00 68.31 93 ILE A O 1
ATOM 730 N N . GLN A 1 94 ? 4.609 10.698 -9.831 1.00 78.06 94 GLN A N 1
ATOM 731 C CA . GLN A 1 94 ? 3.974 10.738 -8.508 1.00 78.06 94 GLN A CA 1
ATOM 732 C C . GLN A 1 94 ? 2.605 11.432 -8.527 1.00 78.06 94 GLN A C 1
ATOM 734 O O . GLN A 1 94 ? 1.702 10.977 -7.835 1.00 78.06 94 GLN A O 1
ATOM 739 N N . GLY A 1 95 ? 2.448 12.506 -9.307 1.00 79.31 95 GLY A N 1
ATOM 740 C CA . GLY A 1 95 ? 1.169 13.201 -9.481 1.00 79.31 95 GLY A CA 1
ATOM 741 C C . GLY A 1 95 ? 0.093 12.278 -10.045 1.00 79.31 95 GLY A C 1
ATOM 742 O O . GLY A 1 95 ? -0.908 12.053 -9.379 1.00 79.31 95 GLY A O 1
ATOM 743 N N . ILE A 1 96 ? 0.368 11.636 -11.185 1.00 84.50 96 ILE A N 1
ATOM 744 C CA . ILE A 1 96 ? -0.590 10.754 -11.876 1.00 84.50 96 ILE A CA 1
ATOM 745 C C . ILE A 1 96 ? -1.109 9.650 -10.949 1.00 84.50 96 ILE A C 1
ATOM 747 O O . ILE A 1 96 ? -2.316 9.493 -10.783 1.00 84.50 96 ILE A O 1
ATOM 751 N N . HIS A 1 97 ? -0.206 8.919 -10.287 1.00 86.75 97 HIS A N 1
ATOM 752 C CA . HIS A 1 97 ? -0.603 7.827 -9.389 1.00 86.75 97 HIS A CA 1
ATOM 753 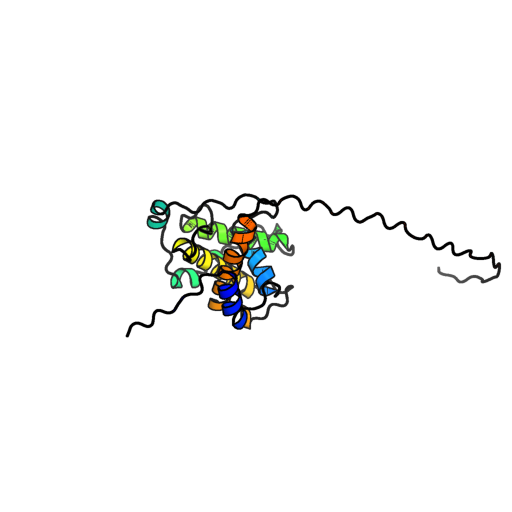C C . HIS A 1 97 ? -1.372 8.319 -8.170 1.00 86.75 97 HIS A C 1
ATOM 755 O O . HIS A 1 97 ? -2.276 7.640 -7.686 1.00 86.75 97 HIS A O 1
ATOM 761 N N . LYS A 1 98 ? -1.020 9.502 -7.659 1.00 87.75 98 LYS A N 1
ATOM 762 C CA . LYS A 1 98 ? -1.751 10.118 -6.558 1.00 87.75 98 LYS A CA 1
ATOM 763 C C . LYS A 1 98 ? -3.165 10.483 -7.000 1.00 87.75 98 LYS A C 1
ATOM 765 O O . LYS A 1 98 ? -4.106 10.127 -6.295 1.00 87.75 98 LYS A O 1
ATOM 770 N N . ASP A 1 99 ? -3.318 1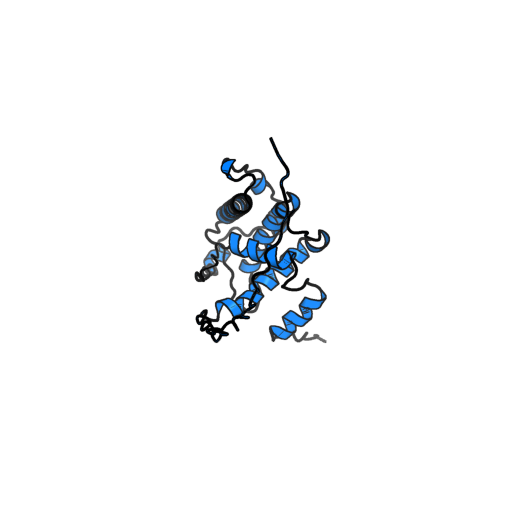1.131 -8.145 1.00 87.00 99 ASP A N 1
ATOM 771 C CA . ASP A 1 99 ? -4.609 11.611 -8.636 1.00 87.00 99 ASP A CA 1
ATOM 772 C C . ASP A 1 99 ? -5.535 10.442 -8.983 1.00 87.00 99 ASP A C 1
ATOM 774 O O . ASP A 1 99 ? -6.672 10.415 -8.517 1.00 87.00 99 ASP A O 1
ATOM 778 N N . GLN A 1 100 ? -5.021 9.412 -9.666 1.00 89.25 100 GLN A N 1
ATOM 779 C CA . GLN A 1 100 ? -5.748 8.161 -9.912 1.00 89.25 100 GLN A CA 1
ATOM 780 C C . GLN A 1 100 ? -6.207 7.508 -8.603 1.00 89.25 100 GLN A C 1
ATOM 782 O O . GLN A 1 100 ? -7.382 7.179 -8.459 1.00 89.25 100 GLN A O 1
ATOM 787 N N . SER A 1 101 ? -5.310 7.382 -7.617 1.00 89.50 101 SER A N 1
ATOM 788 C CA . SER A 1 101 ? -5.673 6.788 -6.324 1.00 89.50 101 SER A CA 1
ATOM 789 C C . SER A 1 101 ? -6.683 7.611 -5.534 1.00 89.50 101 SER A C 1
ATOM 791 O O . SER A 1 101 ? -7.561 7.055 -4.883 1.00 89.50 101 SER A O 1
ATOM 793 N N . THR A 1 102 ? -6.596 8.938 -5.605 1.00 87.75 102 THR A N 1
ATOM 794 C CA . THR A 1 102 ? -7.510 9.829 -4.883 1.00 87.75 102 THR A CA 1
ATOM 795 C C . THR A 1 102 ? -8.888 9.829 -5.541 1.00 87.75 102 THR A C 1
ATOM 797 O O . THR A 1 102 ? -9.892 9.794 -4.835 1.00 87.75 102 THR A O 1
ATOM 800 N N . SER A 1 103 ? -8.936 9.814 -6.877 1.00 89.12 103 SER A N 1
ATOM 801 C CA . SER A 1 103 ? -10.171 9.698 -7.659 1.00 89.12 103 SER A CA 1
ATOM 802 C C . SER A 1 103 ? -10.893 8.384 -7.368 1.00 89.12 103 SER A C 1
ATOM 804 O O . SER A 1 103 ? -12.090 8.377 -7.083 1.00 89.12 103 SER A O 1
ATOM 806 N N . GLU A 1 104 ? -10.154 7.272 -7.340 1.00 91.19 104 GLU A N 1
ATOM 807 C CA . GLU A 1 104 ? -10.740 5.976 -7.014 1.00 91.19 104 GLU A CA 1
ATOM 808 C C . GLU A 1 104 ? -11.300 5.950 -5.587 1.00 91.19 104 GLU A C 1
ATOM 810 O O . GLU A 1 104 ? -12.462 5.605 -5.389 1.00 91.19 104 GLU A O 1
ATOM 815 N N . LEU A 1 105 ? -10.528 6.403 -4.596 1.00 89.94 105 LEU A N 1
ATOM 816 C CA . LEU A 1 105 ? -11.005 6.513 -3.215 1.00 89.94 105 LEU A CA 1
ATOM 817 C C . LEU A 1 105 ? -12.281 7.366 -3.112 1.00 89.94 105 LEU A C 1
ATOM 819 O O . LEU A 1 105 ? -13.222 6.975 -2.420 1.00 89.94 105 LEU A O 1
ATOM 823 N N . PHE A 1 106 ? -12.346 8.489 -3.830 1.00 89.31 106 PHE A N 1
ATOM 824 C CA . PHE A 1 106 ? -13.519 9.360 -3.840 1.00 89.31 106 PHE A CA 1
ATOM 825 C C . PHE A 1 106 ? -14.771 8.647 -4.370 1.00 89.31 106 PHE A C 1
ATOM 827 O O . PHE A 1 106 ? -15.837 8.776 -3.769 1.00 89.31 106 PHE A O 1
ATOM 834 N N . ASN A 1 107 ? -14.635 7.826 -5.415 1.00 89.12 107 ASN A N 1
ATOM 835 C CA . ASN A 1 107 ? -15.746 7.039 -5.962 1.00 89.12 107 ASN A CA 1
ATOM 836 C C . ASN A 1 107 ? -16.279 5.979 -4.985 1.00 89.12 107 ASN A C 1
ATOM 838 O O . ASN A 1 107 ? -17.455 5.630 -5.046 1.00 89.12 107 ASN A O 1
ATOM 842 N N . TYR A 1 108 ? -15.460 5.526 -4.035 1.00 87.88 108 TYR A N 1
ATOM 843 C CA . TYR A 1 108 ? -15.897 4.668 -2.927 1.00 87.88 108 TYR A CA 1
ATOM 844 C C . TYR A 1 108 ? -16.408 5.453 -1.704 1.00 87.88 108 TYR A C 1
ATOM 846 O O . TYR A 1 108 ? -16.624 4.876 -0.638 1.00 87.88 108 TYR A O 1
ATOM 854 N N . GLY A 1 109 ? -16.593 6.773 -1.822 1.00 87.69 109 GLY A N 1
ATOM 855 C CA . GLY A 1 109 ? -17.014 7.647 -0.723 1.00 87.69 109 GLY A CA 1
ATOM 856 C C . GLY A 1 109 ? -15.901 7.956 0.284 1.00 87.69 109 GLY A C 1
ATOM 857 O O . GLY A 1 109 ? -16.158 8.515 1.353 1.00 87.69 109 GLY A O 1
ATOM 858 N N . ILE A 1 110 ? -14.649 7.615 -0.031 1.00 88.50 110 ILE A N 1
ATOM 859 C CA . ILE A 1 110 ? -13.493 7.831 0.839 1.00 88.50 110 ILE A CA 1
ATOM 860 C C . ILE A 1 110 ? -12.856 9.177 0.497 1.00 88.50 110 ILE A C 1
ATOM 862 O O . ILE A 1 110 ? -11.991 9.291 -0.366 1.00 88.50 110 ILE A O 1
ATOM 866 N N . GLN A 1 111 ? -13.244 10.219 1.232 1.00 85.00 111 GLN A N 1
ATOM 867 C CA . GLN A 1 111 ? -12.686 11.563 1.035 1.00 85.00 111 GLN A CA 1
ATOM 868 C C . GLN A 1 111 ? -11.219 11.678 1.473 1.00 85.00 111 GLN A C 1
ATOM 870 O O . GLN A 1 111 ? -10.471 12.514 0.967 1.00 85.00 111 GLN A O 1
ATOM 875 N N . LYS A 1 112 ? -10.799 10.870 2.456 1.00 83.06 112 LYS A N 1
ATOM 876 C CA . LYS A 1 112 ? -9.445 10.931 3.010 1.00 83.06 112 LYS A CA 1
ATOM 877 C C . LYS A 1 112 ? -8.967 9.560 3.468 1.00 83.06 112 LYS A C 1
ATOM 879 O O . LYS A 1 112 ? -9.499 8.997 4.421 1.00 83.06 112 LYS A O 1
ATOM 884 N N . ALA A 1 113 ? -7.920 9.052 2.823 1.00 85.38 113 ALA A N 1
ATOM 885 C CA . ALA A 1 113 ? -7.274 7.819 3.249 1.00 85.38 113 ALA A CA 1
ATOM 886 C C . ALA A 1 113 ? -6.534 8.017 4.580 1.00 85.38 113 ALA A C 1
ATOM 888 O O . ALA A 1 113 ? -5.769 8.967 4.770 1.00 85.38 113 ALA A O 1
ATOM 889 N N . SER A 1 114 ? -6.751 7.093 5.506 1.00 86.50 114 SER A N 1
ATOM 890 C CA . SER A 1 114 ? -6.173 7.098 6.849 1.00 86.50 114 SER A CA 1
ATOM 891 C C . SER A 1 114 ? -6.012 5.662 7.343 1.00 86.50 114 SER A C 1
ATOM 893 O O . SER A 1 114 ? -6.537 4.734 6.741 1.00 86.50 114 SER A O 1
ATOM 895 N N . PHE A 1 115 ? -5.277 5.462 8.436 1.00 83.06 115 PHE A N 1
ATOM 896 C CA . PHE A 1 115 ? -5.085 4.138 9.034 1.00 83.06 115 PHE A CA 1
ATOM 897 C C . PHE A 1 115 ? -5.378 4.171 10.525 1.00 83.06 115 PHE A C 1
ATOM 899 O O . PHE A 1 115 ? -5.004 5.116 11.228 1.00 83.06 115 PHE A O 1
ATOM 906 N N . GLN A 1 116 ? -5.954 3.092 11.044 1.00 82.00 116 GLN A N 1
ATOM 907 C CA . GLN A 1 116 ? -6.334 2.962 12.445 1.00 82.00 116 GLN A CA 1
ATOM 908 C C . GLN A 1 116 ? -5.153 2.466 13.298 1.00 82.00 116 GLN A C 1
ATOM 910 O O . GLN A 1 116 ? -5.235 1.513 14.071 1.00 82.00 116 GLN A O 1
ATOM 915 N N . LEU A 1 117 ? -4.019 3.177 13.216 1.00 73.75 117 LEU A N 1
ATOM 916 C CA . LEU A 1 117 ? -2.732 2.763 13.800 1.00 73.75 117 LEU A CA 1
ATOM 917 C C . LEU A 1 117 ? -2.749 2.586 15.328 1.00 73.75 117 LEU A C 1
ATOM 919 O O . LEU A 1 117 ? -1.825 1.993 15.896 1.00 73.75 117 LEU A O 1
ATOM 923 N N . LYS A 1 118 ? -3.760 3.114 16.030 1.00 71.19 118 LYS A N 1
ATOM 924 C CA . LYS A 1 118 ? -3.901 2.973 17.488 1.00 71.19 118 LYS A CA 1
ATOM 925 C C . LYS A 1 118 ? -4.206 1.520 17.880 1.00 71.19 118 LYS A C 1
ATOM 927 O O . LYS A 1 118 ? -3.637 1.042 18.869 1.00 71.19 118 LYS A O 1
ATOM 932 N N . ILE A 1 119 ? -4.960 0.790 17.061 1.00 74.56 119 ILE A N 1
ATOM 933 C CA . ILE A 1 119 ? -5.395 -0.586 17.327 1.00 74.56 119 ILE A CA 1
ATOM 934 C C . ILE A 1 119 ? -4.233 -1.573 17.080 1.00 74.56 119 ILE A C 1
ATOM 936 O O . ILE A 1 119 ? -3.249 -1.261 16.401 1.00 74.56 119 ILE A O 1
ATOM 940 N N . LYS A 1 120 ? -4.225 -2.713 17.788 1.00 72.00 120 LYS A N 1
ATOM 941 C CA . LYS A 1 120 ? -3.171 -3.748 17.657 1.00 72.00 120 LYS A CA 1
ATOM 942 C C . LYS A 1 120 ? -3.416 -4.668 16.457 1.00 72.00 120 LYS A C 1
ATOM 944 O O . LYS A 1 120 ? -2.460 -5.183 15.873 1.00 72.00 120 LYS A O 1
ATOM 949 N N . THR A 1 121 ? -4.676 -4.872 16.115 1.00 80.06 121 THR A N 1
ATOM 950 C CA . THR A 1 121 ? -5.158 -5.667 14.989 1.00 80.06 121 THR A CA 1
ATOM 951 C C . THR A 1 121 ? -5.394 -4.779 13.769 1.00 80.06 121 THR A C 1
ATOM 953 O O . THR A 1 121 ? -5.602 -3.578 13.913 1.00 80.06 121 THR A O 1
ATOM 956 N N . ILE A 1 122 ? -5.309 -5.378 12.580 1.00 82.31 122 ILE A N 1
ATOM 957 C CA . ILE A 1 122 ? -5.770 -4.740 11.342 1.00 82.31 122 ILE A CA 1
ATOM 958 C C . ILE A 1 122 ? -7.286 -4.649 11.429 1.00 82.31 122 ILE A C 1
ATOM 960 O O . ILE A 1 122 ? -7.934 -5.646 11.757 1.00 82.31 122 ILE A O 1
ATOM 964 N N . THR A 1 123 ? -7.841 -3.476 11.156 1.00 86.88 123 THR A N 1
ATOM 965 C CA . THR A 1 123 ? -9.292 -3.312 11.076 1.00 86.88 123 THR A CA 1
ATOM 966 C C . THR A 1 123 ? -9.804 -3.544 9.661 1.00 86.88 123 THR A C 1
ATOM 968 O O . THR A 1 123 ? -9.040 -3.599 8.697 1.00 86.88 123 THR A O 1
ATOM 971 N N . LYS A 1 124 ? -11.127 -3.669 9.512 1.00 85.44 124 LYS A N 1
ATOM 972 C CA . LYS A 1 124 ? -11.761 -3.748 8.190 1.00 85.44 124 LYS A CA 1
ATOM 973 C C . LYS A 1 124 ? -11.374 -2.548 7.315 1.00 85.44 124 LYS A C 1
ATOM 975 O O . LYS A 1 124 ? -11.051 -2.720 6.147 1.00 85.44 124 LYS A O 1
ATOM 980 N N . TRP A 1 125 ? -11.323 -1.361 7.918 1.00 88.38 125 TRP A N 1
ATOM 981 C CA . TRP A 1 125 ? -10.863 -0.138 7.268 1.00 88.38 125 TRP A CA 1
ATOM 982 C C . TRP A 1 125 ? -9.419 -0.241 6.767 1.00 88.38 125 TRP A C 1
ATOM 984 O O . TRP A 1 125 ? -9.143 0.046 5.605 1.00 88.38 125 TRP A O 1
ATOM 994 N N . ASP A 1 126 ? -8.504 -0.719 7.612 1.00 89.19 126 ASP A N 1
ATOM 995 C CA . ASP A 1 126 ? -7.104 -0.894 7.226 1.00 89.19 126 ASP A CA 1
ATOM 996 C C . ASP A 1 126 ? -6.957 -1.869 6.040 1.00 89.19 126 ASP A C 1
ATOM 998 O O . ASP A 1 126 ? -6.136 -1.627 5.155 1.00 89.19 126 ASP A O 1
ATOM 1002 N N . ASN A 1 127 ? -7.763 -2.938 5.985 1.00 88.94 127 ASN A N 1
ATOM 1003 C CA . ASN A 1 127 ? -7.785 -3.871 4.850 1.00 88.94 127 ASN A CA 1
ATOM 1004 C C . ASN A 1 127 ? -8.233 -3.198 3.547 1.00 88.94 127 ASN A C 1
ATOM 1006 O O . ASN A 1 127 ? -7.605 -3.415 2.514 1.00 88.94 127 ASN A O 1
ATOM 1010 N N . ILE A 1 128 ? -9.275 -2.363 3.599 1.00 89.25 128 ILE A N 1
ATOM 1011 C CA . ILE A 1 128 ? -9.766 -1.616 2.433 1.00 89.25 128 ILE A CA 1
ATOM 1012 C C . ILE A 1 128 ? -8.649 -0.723 1.882 1.00 89.25 128 ILE A C 1
ATOM 1014 O O . ILE A 1 128 ? -8.292 -0.818 0.708 1.00 89.25 128 ILE A O 1
ATOM 1018 N N . ILE A 1 129 ? -8.024 0.088 2.741 1.00 90.75 129 ILE A N 1
ATOM 1019 C CA . ILE A 1 129 ? -6.954 0.999 2.314 1.00 90.75 129 ILE A CA 1
ATOM 1020 C C . ILE A 1 129 ? -5.716 0.230 1.823 1.00 90.75 129 ILE A C 1
ATOM 1022 O O . ILE A 1 129 ? -5.079 0.645 0.854 1.00 90.75 129 ILE A O 1
ATOM 1026 N N . LEU A 1 130 ? -5.377 -0.910 2.438 1.00 92.19 130 LEU A N 1
ATOM 1027 C CA . LEU A 1 130 ? -4.315 -1.797 1.946 1.00 92.19 130 LEU A CA 1
ATOM 1028 C C . LEU A 1 130 ? -4.618 -2.358 0.551 1.00 92.19 130 LEU A C 1
ATOM 1030 O O . LEU A 1 130 ? -3.695 -2.453 -0.262 1.00 92.19 130 LEU A O 1
ATOM 1034 N N . GLY A 1 131 ? -5.878 -2.695 0.272 1.00 92.44 131 GLY A N 1
ATOM 1035 C CA . GLY A 1 131 ? -6.342 -3.125 -1.045 1.00 92.44 131 GLY A CA 1
ATOM 1036 C C . GLY A 1 131 ? -6.094 -2.054 -2.104 1.00 92.44 131 GLY A C 1
ATOM 1037 O O . GLY A 1 131 ? -5.381 -2.315 -3.072 1.00 92.44 131 GLY A O 1
ATOM 1038 N N . PHE A 1 132 ? -6.561 -0.822 -1.860 1.00 92.62 132 PHE A N 1
ATOM 1039 C CA . PHE A 1 132 ? -6.323 0.315 -2.760 1.00 92.62 132 PHE A CA 1
ATOM 1040 C C . PHE A 1 132 ? -4.830 0.551 -3.000 1.00 92.62 132 PHE A C 1
ATOM 1042 O O . PHE A 1 132 ? -4.373 0.608 -4.140 1.00 92.62 132 PHE A O 1
ATOM 1049 N N . ILE A 1 133 ? -4.033 0.632 -1.930 1.00 93.19 133 ILE A N 1
ATOM 1050 C CA . ILE A 1 133 ? -2.582 0.839 -2.041 1.00 93.19 133 ILE A CA 1
ATOM 1051 C C . ILE A 1 133 ? -1.939 -0.249 -2.897 1.00 93.19 133 ILE A C 1
ATOM 1053 O O . ILE A 1 133 ? -1.109 0.063 -3.747 1.00 93.19 133 ILE A O 1
ATOM 1057 N N . THR A 1 134 ? -2.304 -1.510 -2.667 1.00 94.69 134 THR A N 1
ATOM 1058 C CA . THR A 1 134 ? -1.737 -2.649 -3.392 1.00 94.69 134 THR A CA 1
ATOM 1059 C C . THR A 1 134 ? -2.101 -2.584 -4.867 1.00 94.69 134 THR A C 1
ATOM 1061 O O . THR A 1 134 ? -1.213 -2.704 -5.707 1.00 94.69 134 THR A O 1
ATOM 1064 N N . LYS A 1 135 ? -3.372 -2.325 -5.182 1.00 94.25 135 LYS A N 1
ATOM 1065 C CA . LYS A 1 135 ? -3.867 -2.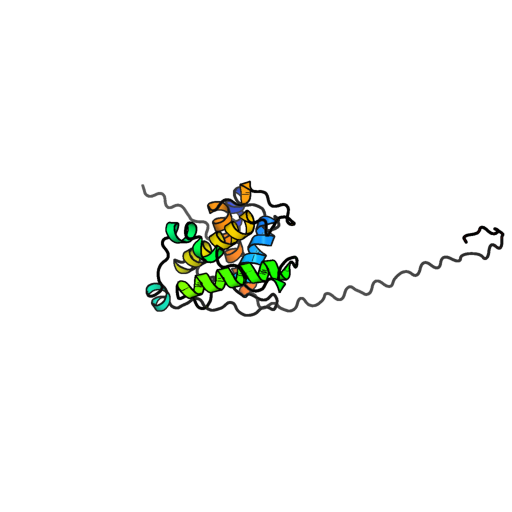171 -6.550 1.00 94.25 135 LYS A CA 1
ATOM 1066 C C . LYS A 1 135 ? -3.091 -1.096 -7.317 1.00 94.25 135 LYS A C 1
ATOM 1068 O O . LYS A 1 135 ? -2.446 -1.399 -8.320 1.00 94.25 135 LYS A O 1
ATOM 1073 N N . HIS A 1 136 ? -3.069 0.139 -6.809 1.00 93.88 136 HIS A N 1
ATOM 1074 C CA . HIS A 1 136 ? -2.369 1.243 -7.476 1.00 93.88 136 HIS A CA 1
ATOM 1075 C C . HIS A 1 136 ? -0.855 1.017 -7.540 1.00 93.88 136 HIS A C 1
ATOM 1077 O O . HIS A 1 136 ? -0.217 1.384 -8.524 1.00 93.88 136 HIS A O 1
ATOM 1083 N N . TRP A 1 137 ? -0.262 0.395 -6.517 1.00 94.62 137 TRP A N 1
ATOM 1084 C CA . TRP A 1 137 ? 1.161 0.064 -6.523 1.00 94.62 137 TRP A CA 1
ATOM 1085 C C . TRP A 1 137 ? 1.515 -0.926 -7.634 1.00 94.62 137 TRP A C 1
ATOM 1087 O O . TRP A 1 137 ? 2.481 -0.704 -8.365 1.00 94.62 137 TRP A O 1
ATOM 1097 N N . LEU A 1 138 ? 0.754 -2.018 -7.752 1.00 94.75 138 LEU A N 1
ATOM 1098 C CA . LEU A 1 138 ? 0.983 -3.045 -8.767 1.00 94.75 138 LEU A CA 1
ATOM 1099 C C . LEU A 1 138 ? 0.784 -2.480 -10.167 1.00 94.75 138 LEU A C 1
ATOM 1101 O O . LEU A 1 138 ? 1.625 -2.713 -11.030 1.00 94.75 138 LEU A O 1
ATOM 1105 N N . HIS A 1 139 ? -0.256 -1.671 -10.369 1.00 93.62 139 HIS A N 1
ATOM 1106 C CA . HIS A 1 139 ? -0.451 -0.973 -11.632 1.00 93.62 139 HIS A CA 1
ATOM 1107 C C . HIS A 1 139 ? 0.755 -0.080 -11.970 1.00 93.62 139 HIS A C 1
ATOM 1109 O O . HIS A 1 139 ? 1.366 -0.229 -13.030 1.00 93.62 139 HIS A O 1
ATOM 1115 N N . ALA A 1 140 ? 1.179 0.779 -11.034 1.00 91.94 140 ALA A N 1
ATOM 1116 C CA . ALA A 1 140 ? 2.350 1.637 -11.202 1.00 91.94 140 ALA A CA 1
ATOM 1117 C C . ALA A 1 140 ? 3.622 0.838 -11.531 1.00 91.94 140 ALA A C 1
ATOM 1119 O O . ALA A 1 140 ? 4.430 1.260 -12.367 1.00 91.94 140 ALA A O 1
ATOM 1120 N N . PHE A 1 141 ? 3.803 -0.315 -10.886 1.00 93.19 141 PHE A N 1
ATOM 1121 C CA . PHE A 1 141 ? 4.900 -1.236 -11.151 1.00 93.19 141 PHE A CA 1
ATOM 1122 C C . PHE A 1 141 ? 4.835 -1.833 -12.559 1.00 93.19 141 PHE A C 1
ATOM 1124 O O . PHE A 1 141 ? 5.829 -1.741 -13.280 1.00 93.19 141 PHE A O 1
ATOM 1131 N N . ASN A 1 142 ? 3.677 -2.348 -12.975 1.00 92.25 142 ASN A N 1
ATOM 1132 C CA . ASN A 1 142 ? 3.474 -2.993 -14.273 1.00 92.25 142 ASN A CA 1
ATOM 1133 C C . ASN A 1 142 ? 3.706 -2.032 -15.447 1.00 92.25 142 ASN A C 1
ATOM 1135 O O . ASN A 1 142 ? 4.346 -2.405 -16.427 1.00 92.25 142 ASN A O 1
ATOM 1139 N N . ILE A 1 143 ? 3.300 -0.764 -15.323 1.00 90.31 143 ILE A N 1
ATOM 1140 C CA . ILE A 1 143 ? 3.579 0.255 -16.353 1.00 90.31 143 ILE A CA 1
ATOM 1141 C C . ILE A 1 143 ? 5.031 0.776 -16.314 1.00 90.31 143 ILE A C 1
ATOM 1143 O O . ILE A 1 143 ? 5.433 1.627 -17.110 1.00 90.31 143 ILE A O 1
ATOM 1147 N N . GLY A 1 144 ? 5.853 0.282 -15.383 1.00 88.56 144 GLY A N 1
ATOM 1148 C CA . GLY A 1 144 ? 7.272 0.609 -15.298 1.00 88.56 144 GLY A CA 1
ATOM 1149 C C . GLY A 1 144 ? 7.600 1.908 -14.562 1.00 88.56 144 GLY A C 1
ATOM 1150 O O . GLY A 1 144 ? 8.687 2.457 -14.752 1.00 88.56 144 GLY A O 1
ATOM 1151 N N . SER A 1 145 ? 6.724 2.395 -13.681 1.00 88.06 145 SER A N 1
ATOM 1152 C CA . SER A 1 145 ? 6.962 3.631 -12.909 1.00 88.06 145 SER A CA 1
ATOM 1153 C C . SER A 1 145 ? 8.186 3.547 -11.990 1.00 88.06 145 SER A C 1
ATOM 1155 O O . SER A 1 145 ? 8.740 4.569 -11.585 1.00 88.06 145 SER A O 1
ATOM 1157 N N . PHE A 1 146 ? 8.632 2.327 -11.678 1.00 88.00 146 PHE A N 1
ATOM 1158 C CA . PHE A 1 146 ? 9.788 2.040 -10.828 1.00 88.00 146 PHE A CA 1
ATOM 1159 C C . PHE A 1 146 ? 10.989 1.465 -11.595 1.00 88.00 146 PHE A C 1
ATOM 1161 O O . PHE A 1 146 ? 11.883 0.896 -10.970 1.00 88.00 146 PHE A O 1
ATOM 1168 N N . LYS A 1 147 ? 11.052 1.622 -12.928 1.00 87.81 147 LYS A N 1
ATOM 1169 C CA . LYS A 1 147 ? 12.165 1.123 -13.769 1.00 87.81 147 LYS A CA 1
ATOM 1170 C C . LYS A 1 147 ? 13.553 1.526 -13.244 1.00 87.81 147 LYS A C 1
ATOM 1172 O O . LYS A 1 147 ? 14.479 0.728 -13.274 1.00 87.81 147 LYS A O 1
ATOM 1177 N N . ASN A 1 148 ? 13.675 2.719 -12.660 1.00 88.12 148 ASN A N 1
ATOM 1178 C CA . ASN A 1 148 ? 14.938 3.244 -12.118 1.00 88.12 148 ASN A CA 1
ATOM 1179 C C . ASN A 1 148 ? 15.309 2.706 -10.723 1.00 88.12 148 ASN A C 1
ATOM 1181 O O . ASN A 1 148 ? 16.309 3.130 -10.148 1.00 88.12 148 ASN A O 1
ATOM 1185 N N . ASN A 1 149 ? 14.482 1.849 -10.123 1.00 86.81 149 ASN A N 1
ATOM 1186 C CA . ASN A 1 149 ? 14.658 1.369 -8.754 1.00 86.81 149 ASN A CA 1
ATOM 1187 C C . ASN A 1 149 ? 15.103 -0.096 -8.670 1.00 86.81 149 ASN A C 1
ATOM 1189 O O . ASN A 1 149 ? 15.138 -0.610 -7.559 1.00 86.81 149 ASN A O 1
ATOM 1193 N N . SER A 1 150 ? 15.433 -0.759 -9.785 1.00 90.56 150 SER A N 1
ATOM 1194 C CA . SER A 1 150 ? 15.923 -2.153 -9.812 1.00 90.56 150 SER A CA 1
ATOM 1195 C C . SER A 1 150 ? 15.128 -3.086 -8.885 1.00 90.56 150 SER A C 1
ATOM 1197 O O . SER A 1 150 ? 15.686 -3.738 -8.002 1.00 90.56 150 SER A O 1
ATOM 1199 N N . LEU A 1 151 ? 13.799 -3.076 -9.020 1.00 93.88 151 LEU A N 1
ATOM 1200 C CA . LEU A 1 151 ? 12.915 -3.902 -8.201 1.00 93.88 151 LEU A CA 1
ATOM 1201 C C . LEU A 1 151 ? 12.873 -5.333 -8.740 1.00 93.88 151 LEU A C 1
ATOM 1203 O O . LEU A 1 151 ? 12.715 -5.535 -9.940 1.00 93.88 151 LEU A O 1
ATOM 1207 N N . ASP A 1 152 ? 12.964 -6.308 -7.840 1.00 94.56 152 ASP A N 1
ATOM 1208 C CA . ASP A 1 152 ? 12.788 -7.726 -8.151 1.00 94.56 152 ASP A CA 1
ATOM 1209 C C . ASP A 1 152 ? 11.293 -8.032 -8.383 1.00 94.56 152 ASP A C 1
ATOM 1211 O O . ASP A 1 152 ? 10.500 -7.907 -7.439 1.00 94.56 152 ASP A O 1
ATOM 1215 N N . PRO A 1 153 ? 10.881 -8.454 -9.596 1.00 95.00 153 PRO A N 1
ATOM 1216 C CA . PRO A 1 153 ? 9.486 -8.774 -9.893 1.00 95.00 153 PRO A CA 1
ATOM 1217 C C . PRO A 1 153 ? 8.905 -9.866 -8.991 1.00 95.00 153 PRO A C 1
ATOM 1219 O O . PRO A 1 153 ? 7.723 -9.815 -8.652 1.00 95.00 153 PRO A O 1
ATOM 1222 N N . SER A 1 154 ? 9.729 -10.809 -8.516 1.00 94.44 154 SER A N 1
ATOM 1223 C CA . SER A 1 154 ? 9.282 -11.878 -7.616 1.00 94.44 154 SER A CA 1
ATOM 1224 C C . SER A 1 154 ? 8.802 -11.345 -6.258 1.00 94.44 154 SER A C 1
ATOM 1226 O O . SER A 1 154 ? 8.058 -12.021 -5.540 1.00 94.44 154 SER A O 1
ATOM 1228 N N . GLN A 1 155 ? 9.206 -10.124 -5.890 1.00 91.88 155 GLN A N 1
ATOM 1229 C CA . GLN A 1 155 ? 8.791 -9.436 -4.667 1.00 91.88 155 GLN A CA 1
ATOM 1230 C C . GLN A 1 155 ? 7.563 -8.541 -4.874 1.00 91.88 155 GLN A C 1
ATOM 1232 O O . GLN A 1 155 ? 6.933 -8.154 -3.890 1.00 91.88 155 GLN A O 1
ATOM 1237 N N . CYS A 1 156 ? 7.189 -8.259 -6.124 1.00 94.12 156 CYS A N 1
ATOM 1238 C CA . CYS A 1 156 ? 6.035 -7.439 -6.499 1.00 94.12 156 CYS A CA 1
ATOM 1239 C C . CYS A 1 156 ? 4.760 -8.272 -6.728 1.00 94.12 156 CYS A C 1
ATOM 1241 O O . CYS A 1 156 ? 3.890 -7.879 -7.494 1.00 94.12 156 CYS A O 1
ATOM 1243 N N . GLN A 1 157 ? 4.625 -9.417 -6.057 1.00 94.56 157 GLN A N 1
ATOM 1244 C CA . GLN A 1 157 ? 3.383 -10.195 -6.046 1.00 94.56 157 GLN A CA 1
ATOM 1245 C C . GLN A 1 157 ? 2.361 -9.563 -5.093 1.00 94.56 157 GLN A C 1
ATOM 1247 O O . GLN A 1 157 ? 2.738 -9.035 -4.044 1.00 94.56 157 GLN A O 1
ATOM 1252 N N . HIS A 1 158 ? 1.072 -9.667 -5.422 1.00 93.38 158 HIS A N 1
ATOM 1253 C CA . HIS A 1 158 ? -0.026 -9.038 -4.679 1.00 93.38 158 HIS A CA 1
ATOM 1254 C C . HIS A 1 158 ? 0.036 -9.296 -3.165 1.00 93.38 158 HIS A C 1
ATOM 1256 O O . HIS A 1 158 ? 0.108 -8.356 -2.371 1.00 93.38 158 HIS A O 1
ATOM 1262 N N . GLU A 1 159 ? 0.127 -10.562 -2.755 1.00 92.69 159 GLU A N 1
ATOM 1263 C CA . GLU A 1 159 ? 0.210 -10.936 -1.339 1.00 92.69 159 GLU A CA 1
ATOM 1264 C C . GLU A 1 159 ? 1.439 -10.338 -0.641 1.00 92.69 159 GLU A C 1
ATOM 1266 O O . GLU A 1 159 ? 1.344 -9.812 0.470 1.00 92.69 159 GLU A O 1
ATOM 1271 N N . LYS A 1 160 ? 2.607 -10.363 -1.297 1.00 94.62 160 LYS A N 1
ATOM 1272 C CA . LYS A 1 160 ? 3.841 -9.793 -0.740 1.00 94.62 160 LYS A CA 1
ATOM 1273 C C . LYS A 1 160 ? 3.712 -8.285 -0.566 1.00 94.62 160 LYS A C 1
ATOM 1275 O O . LYS A 1 160 ? 4.098 -7.765 0.481 1.00 94.62 160 LYS A O 1
ATOM 1280 N N . VAL A 1 161 ? 3.138 -7.586 -1.542 1.00 95.38 161 VAL A N 1
ATOM 1281 C CA . VAL A 1 161 ? 2.916 -6.136 -1.478 1.00 95.38 161 VAL A CA 1
ATOM 1282 C C . VAL A 1 161 ? 1.969 -5.775 -0.333 1.00 95.38 161 VAL A C 1
ATOM 1284 O O . VAL A 1 161 ? 2.298 -4.861 0.430 1.00 95.38 161 VAL A O 1
ATOM 1287 N N . ILE A 1 162 ? 0.874 -6.518 -0.128 1.00 93.94 162 ILE A N 1
ATOM 1288 C CA . ILE A 1 162 ? -0.019 -6.328 1.030 1.00 93.94 162 ILE A CA 1
ATOM 1289 C C . ILE A 1 162 ? 0.770 -6.459 2.333 1.00 93.94 162 ILE A C 1
ATOM 1291 O O . ILE A 1 162 ? 0.751 -5.558 3.173 1.00 93.94 162 ILE A O 1
ATOM 1295 N N . ARG A 1 163 ? 1.521 -7.554 2.503 1.00 93.62 163 ARG A N 1
ATOM 1296 C CA . ARG A 1 163 ? 2.268 -7.827 3.743 1.00 93.62 163 ARG A CA 1
ATOM 1297 C C . ARG A 1 163 ? 3.369 -6.800 4.004 1.00 93.62 163 ARG A C 1
ATOM 1299 O O . ARG A 1 163 ? 3.588 -6.393 5.150 1.00 93.62 163 ARG A O 1
ATOM 1306 N N . ILE A 1 164 ? 4.072 -6.353 2.961 1.00 94.19 164 ILE A N 1
ATOM 1307 C CA . ILE A 1 164 ? 5.084 -5.298 3.083 1.00 94.19 164 ILE A CA 1
ATOM 1308 C C . ILE A 1 164 ? 4.407 -3.971 3.445 1.00 94.19 164 ILE A C 1
ATOM 1310 O O . ILE A 1 164 ? 4.911 -3.280 4.334 1.00 94.19 164 ILE A O 1
ATOM 1314 N N . SER A 1 165 ? 3.274 -3.635 2.823 1.00 93.06 165 SER A N 1
ATOM 1315 C CA . SER A 1 165 ? 2.492 -2.428 3.124 1.00 93.06 165 SER A CA 1
ATOM 1316 C C . SER A 1 165 ? 2.012 -2.420 4.572 1.00 93.06 165 SER A C 1
ATOM 1318 O O . SER A 1 165 ? 2.274 -1.467 5.307 1.00 93.06 165 SER A O 1
ATOM 1320 N N . GLU A 1 166 ? 1.425 -3.525 5.029 1.00 91.19 166 GLU A N 1
ATOM 1321 C CA . GLU A 1 166 ? 0.980 -3.719 6.407 1.00 91.19 166 GLU A CA 1
ATOM 1322 C C . GLU A 1 166 ? 2.139 -3.520 7.394 1.00 91.19 166 GLU A C 1
ATOM 1324 O O . GLU A 1 166 ? 2.052 -2.732 8.344 1.00 91.19 166 GLU A O 1
ATOM 1329 N N . ARG A 1 167 ? 3.277 -4.185 7.153 1.00 89.25 167 ARG A N 1
ATOM 1330 C CA . ARG A 1 167 ? 4.473 -4.030 7.990 1.00 89.25 167 ARG A CA 1
ATOM 1331 C C . ARG A 1 167 ? 4.981 -2.590 7.985 1.00 89.25 167 ARG A C 1
ATOM 1333 O O . ARG A 1 167 ? 5.391 -2.090 9.036 1.00 89.25 167 ARG A O 1
ATOM 1340 N N . CYS A 1 168 ? 4.982 -1.931 6.826 1.00 86.44 168 CYS A N 1
ATOM 1341 C CA . CYS A 1 168 ? 5.378 -0.534 6.688 1.00 86.44 168 CYS A CA 1
ATOM 1342 C C . CYS A 1 168 ? 4.518 0.362 7.578 1.00 86.44 168 CYS A C 1
ATOM 1344 O O . CYS A 1 168 ? 5.075 1.158 8.332 1.00 86.44 168 CYS A O 1
ATOM 1346 N N . LEU A 1 169 ? 3.199 0.188 7.552 1.00 84.06 169 LEU A N 1
ATOM 1347 C CA . LEU A 1 169 ? 2.246 0.972 8.338 1.00 84.06 169 LEU A CA 1
ATOM 1348 C C . LEU A 1 169 ? 2.381 0.712 9.838 1.00 84.06 169 LEU A C 1
ATOM 1350 O O . LEU A 1 169 ? 2.555 1.651 10.617 1.00 84.06 169 LEU A O 1
ATOM 1354 N N . ARG A 1 170 ? 2.429 -0.561 10.252 1.00 82.69 170 ARG A N 1
ATOM 1355 C CA . ARG A 1 170 ? 2.659 -0.940 11.657 1.00 82.69 170 ARG A CA 1
ATOM 1356 C C . ARG A 1 170 ? 3.984 -0.395 12.185 1.00 82.69 170 ARG A C 1
ATOM 1358 O O . ARG A 1 170 ? 4.060 0.051 13.327 1.00 82.69 170 ARG A O 1
ATOM 1365 N N . GLY A 1 171 ? 5.027 -0.406 11.355 1.00 79.81 171 GLY A N 1
ATOM 1366 C CA . GLY A 1 171 ? 6.343 0.130 11.692 1.00 79.81 171 GLY A CA 1
ATOM 1367 C C . GLY A 1 171 ? 6.345 1.638 11.949 1.00 79.81 171 GLY A C 1
ATOM 1368 O O . GLY A 1 171 ? 7.200 2.115 12.691 1.00 79.81 171 GLY A O 1
ATOM 1369 N N . GLN A 1 172 ? 5.387 2.383 11.390 1.00 74.25 172 GLN A N 1
ATOM 1370 C CA . GLN A 1 172 ? 5.267 3.817 11.643 1.00 74.25 172 GLN A CA 1
ATOM 1371 C C . GLN A 1 172 ? 4.559 4.153 12.958 1.00 74.25 172 GLN A C 1
ATOM 1373 O O . GLN A 1 172 ? 4.708 5.274 13.437 1.00 74.25 172 GLN A O 1
ATOM 1378 N N . LYS A 1 173 ? 3.839 3.213 13.584 1.00 71.81 173 LYS A N 1
ATOM 1379 C CA . LYS A 1 173 ? 3.152 3.442 14.869 1.00 71.81 173 LYS A CA 1
ATOM 1380 C C . LYS A 1 173 ? 4.090 4.026 15.930 1.00 71.81 173 LYS A C 1
ATOM 1382 O O . LYS A 1 173 ? 3.710 4.938 16.659 1.00 71.81 173 LYS A O 1
ATOM 1387 N N . ASP A 1 174 ? 5.332 3.547 15.964 1.00 65.88 174 ASP A N 1
ATOM 1388 C CA . ASP A 1 174 ? 6.363 4.029 16.888 1.00 65.88 174 ASP A CA 1
ATOM 1389 C C . ASP A 1 174 ? 6.887 5.428 16.511 1.00 65.88 174 ASP A C 1
ATOM 1391 O O . ASP A 1 174 ? 7.258 6.205 17.391 1.00 65.88 174 ASP A O 1
ATOM 1395 N N . ASN A 1 175 ? 6.891 5.765 15.217 1.00 65.31 175 ASN A N 1
ATOM 1396 C CA . ASN A 1 175 ? 7.354 7.057 14.704 1.00 65.31 175 ASN A CA 1
ATOM 1397 C C . ASN A 1 175 ? 6.312 8.167 14.882 1.00 65.31 175 ASN A C 1
ATOM 1399 O O . ASN A 1 175 ? 6.693 9.312 15.088 1.00 65.31 175 ASN A O 1
ATOM 1403 N N . PHE A 1 176 ? 5.018 7.839 14.816 1.00 60.38 176 PHE A N 1
ATOM 1404 C CA . PHE A 1 176 ? 3.933 8.803 15.032 1.00 60.38 176 PHE A CA 1
ATOM 1405 C C . PHE A 1 176 ? 3.665 9.082 16.513 1.00 60.38 176 PHE A C 1
ATOM 1407 O O . PHE A 1 176 ? 3.190 10.157 16.859 1.00 60.38 176 PHE A O 1
ATOM 1414 N N . ARG A 1 177 ? 3.970 8.128 17.400 1.00 60.34 177 ARG A N 1
ATOM 1415 C CA . ARG A 1 177 ? 3.768 8.290 18.850 1.00 60.34 177 ARG A CA 1
ATOM 1416 C C . ARG A 1 177 ? 4.784 9.202 19.516 1.00 60.34 177 ARG A C 1
ATOM 1418 O O . ARG A 1 177 ? 4.512 9.716 20.595 1.00 60.34 177 ARG A O 1
ATOM 1425 N N . LYS A 1 178 ? 5.967 9.360 18.926 1.00 58.00 178 LYS A N 1
ATOM 1426 C CA . LYS A 1 178 ? 7.000 10.216 19.497 1.00 58.00 178 LYS A CA 1
ATOM 1427 C C . LYS A 1 178 ? 6.888 11.579 18.825 1.00 58.00 178 LYS A C 1
ATOM 1429 O O . LYS A 1 178 ? 7.119 11.632 17.614 1.00 58.00 178 LYS A O 1
ATOM 1434 N N . PRO A 1 179 ? 6.585 12.674 19.552 1.00 57.12 179 PRO A N 1
ATOM 1435 C CA . PRO A 1 179 ? 6.883 13.991 19.012 1.00 57.12 179 PRO A CA 1
ATOM 1436 C C . PRO A 1 179 ? 8.340 13.942 18.559 1.00 57.12 179 PRO A C 1
ATOM 1438 O O . PRO A 1 179 ? 9.192 13.395 19.270 1.00 57.12 179 PRO A O 1
ATOM 1441 N N . LYS A 1 180 ? 8.626 14.414 17.340 1.00 57.00 180 LYS A N 1
ATOM 1442 C CA . LYS A 1 180 ? 10.009 14.599 16.907 1.00 57.00 180 LYS A CA 1
ATOM 1443 C C . LYS A 1 180 ? 10.596 15.634 17.858 1.00 57.00 180 LYS A C 1
ATOM 1445 O O . LYS A 1 180 ? 10.526 16.823 17.582 1.00 57.00 180 LYS A O 1
ATOM 1450 N N . ILE A 1 181 ? 11.147 15.185 18.985 1.00 60.72 181 ILE A N 1
ATOM 1451 C CA . ILE A 1 181 ? 12.045 16.003 19.780 1.00 60.72 181 ILE A CA 1
ATOM 1452 C C . ILE A 1 181 ? 13.114 16.388 18.765 1.00 60.72 181 ILE A C 1
ATOM 1454 O O . ILE A 1 181 ? 13.718 15.468 18.188 1.00 60.72 181 ILE A O 1
ATOM 1458 N N . PRO A 1 182 ? 13.271 17.684 18.436 1.00 58.34 182 PRO A N 1
ATOM 1459 C CA . PRO A 1 182 ? 14.289 18.100 17.496 1.00 58.34 182 PRO A CA 1
ATOM 1460 C C . PRO A 1 182 ? 15.569 17.446 17.983 1.00 58.34 182 PRO A C 1
ATOM 1462 O O . PRO A 1 182 ? 15.949 17.606 19.146 1.00 58.34 182 PRO A O 1
ATOM 1465 N N . ARG A 1 183 ? 16.157 16.585 17.140 1.00 57.66 183 ARG A N 1
ATOM 1466 C CA . ARG A 1 183 ? 17.461 15.999 17.437 1.00 57.66 183 ARG A CA 1
ATOM 1467 C C . ARG A 1 183 ? 18.308 17.213 17.760 1.00 57.66 183 ARG A C 1
ATOM 1469 O O . ARG A 1 183 ? 18.532 17.996 16.840 1.00 57.66 183 ARG A O 1
ATOM 1476 N N . LYS A 1 184 ? 18.701 17.400 19.033 1.00 60.44 184 LYS A N 1
ATOM 1477 C CA . LYS A 1 184 ? 19.715 18.390 19.395 1.00 60.44 184 LYS A CA 1
ATOM 1478 C C . LYS A 1 184 ? 20.805 18.138 18.378 1.00 60.44 184 LYS A C 1
ATOM 1480 O O . LYS A 1 184 ? 21.349 17.029 18.347 1.00 60.44 184 LYS A O 1
ATOM 1485 N N . THR A 1 185 ? 20.982 19.075 17.449 1.00 53.75 185 THR A N 1
ATOM 1486 C CA . THR A 1 185 ? 22.058 19.022 16.478 1.00 53.75 185 THR A CA 1
ATOM 1487 C C . THR A 1 185 ? 23.270 18.868 17.351 1.00 53.75 185 THR A C 1
ATOM 1489 O O . THR A 1 185 ? 23.598 19.771 18.116 1.00 53.75 185 THR A O 1
ATOM 1492 N N . ARG A 1 186 ? 23.825 17.656 17.369 1.00 52.03 186 ARG A N 1
ATOM 1493 C CA . ARG A 1 186 ? 25.063 17.382 18.063 1.00 52.03 186 ARG A CA 1
ATOM 1494 C C . ARG A 1 186 ? 26.025 18.261 17.292 1.00 52.03 186 ARG A C 1
ATOM 1496 O O . ARG A 1 186 ? 26.369 17.916 16.163 1.00 52.03 186 ARG A O 1
ATOM 1503 N N . THR A 1 187 ? 26.275 19.462 17.812 1.00 56.38 187 THR A N 1
ATOM 1504 C CA . THR A 1 187 ? 27.270 20.390 17.306 1.00 56.38 187 THR A CA 1
ATOM 1505 C C . THR A 1 187 ? 28.494 19.516 17.198 1.00 56.38 187 THR A C 1
ATOM 1507 O O . THR A 1 187 ? 29.010 19.035 18.209 1.00 56.38 187 THR A O 1
ATOM 1510 N N . LYS A 1 188 ? 28.851 19.141 15.963 1.00 54.62 188 LYS A N 1
ATOM 1511 C CA . LYS A 1 188 ?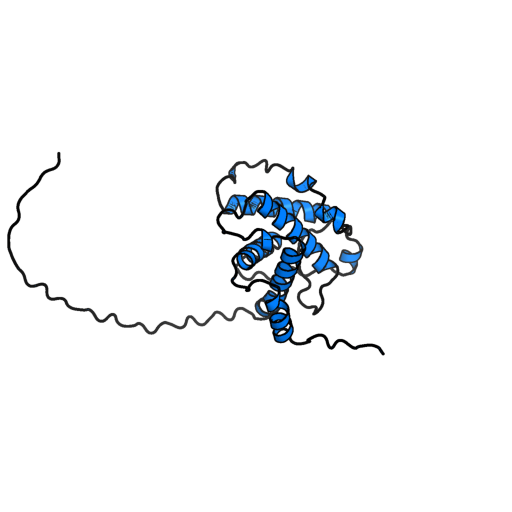 30.106 18.440 15.750 1.00 54.62 188 LYS A CA 1
ATOM 1512 C C . LYS A 1 188 ? 31.124 19.385 16.380 1.00 54.62 188 LYS A C 1
ATOM 1514 O O . LYS A 1 188 ? 31.097 20.561 16.003 1.00 54.62 188 LYS A O 1
ATOM 1519 N N . PRO A 1 189 ? 31.914 18.950 17.378 1.00 55.00 189 PRO A N 1
ATOM 1520 C CA . PRO A 1 189 ? 32.988 19.793 17.865 1.00 55.00 189 PRO A CA 1
ATOM 1521 C C . PRO A 1 189 ? 33.737 20.245 16.622 1.00 55.00 189 PRO A C 1
ATOM 1523 O O . PRO A 1 189 ? 33.999 19.434 15.729 1.00 55.00 189 PRO A O 1
ATOM 1526 N N . HIS A 1 190 ? 33.920 21.554 16.505 1.00 53.12 190 HIS A N 1
ATOM 1527 C CA . HIS A 1 190 ? 34.633 22.157 15.402 1.00 53.12 190 HIS A CA 1
ATOM 1528 C C . HIS A 1 190 ? 36.026 21.526 15.411 1.00 53.12 190 HIS A C 1
ATOM 1530 O O . HIS A 1 190 ? 36.875 21.879 16.226 1.00 53.12 190 HIS A O 1
ATOM 1536 N N . VAL A 1 191 ? 36.225 20.492 14.591 1.00 56.88 191 VAL A N 1
ATOM 1537 C CA . VAL A 1 191 ? 37.541 19.911 14.376 1.00 56.88 191 VAL A CA 1
ATOM 1538 C C . VAL A 1 191 ? 38.288 21.020 13.663 1.00 56.88 191 VAL A C 1
ATOM 1540 O O . VAL A 1 191 ? 38.054 21.250 12.478 1.00 56.88 191 VAL A O 1
ATOM 1543 N N . ARG A 1 192 ? 39.101 21.773 14.416 1.00 52.62 192 ARG A N 1
ATOM 1544 C CA . ARG A 1 192 ? 40.085 22.696 13.854 1.00 52.62 192 ARG A CA 1
ATOM 1545 C C . ARG A 1 192 ? 40.823 21.910 12.780 1.00 52.62 192 ARG A C 1
ATOM 1547 O O . ARG A 1 192 ? 41.513 20.940 13.093 1.00 52.62 192 ARG A O 1
ATOM 1554 N N . SER A 1 193 ? 40.627 22.288 11.522 1.00 47.31 193 SER A N 1
ATOM 1555 C CA . SER A 1 193 ? 41.453 21.801 10.431 1.00 47.31 193 SER A CA 1
ATOM 1556 C C . SER A 1 193 ? 42.900 22.086 10.818 1.00 47.31 193 SER A C 1
ATOM 1558 O O . SER A 1 193 ? 43.276 23.248 10.977 1.00 47.31 193 SER A O 1
ATOM 1560 N N . LYS A 1 194 ? 43.706 21.038 11.019 1.00 49.53 194 LYS A N 1
ATOM 1561 C CA . LYS A 1 194 ? 45.160 21.182 10.991 1.00 49.53 194 LYS A CA 1
ATOM 1562 C C . LYS A 1 194 ? 45.496 21.702 9.598 1.00 49.53 194 LYS A C 1
ATOM 1564 O O . LYS A 1 194 ? 45.401 20.960 8.624 1.00 49.53 194 LYS A O 1
ATOM 1569 N N . VAL A 1 195 ? 45.802 22.992 9.523 1.00 46.09 195 VAL A N 1
ATOM 1570 C CA . VAL A 1 195 ? 46.419 23.616 8.359 1.00 46.09 195 VAL A CA 1
ATOM 1571 C C . VAL A 1 195 ? 47.761 22.915 8.182 1.00 46.09 195 VAL A C 1
ATOM 1573 O O . VAL A 1 195 ? 48.673 23.092 8.986 1.00 46.09 195 VAL A O 1
ATOM 1576 N N . TRP A 1 196 ? 47.851 22.043 7.183 1.00 37.06 196 TRP A N 1
ATOM 1577 C CA . TRP A 1 196 ? 49.137 21.584 6.686 1.00 37.06 196 TRP A CA 1
ATOM 1578 C C . TRP A 1 196 ? 49.735 22.747 5.898 1.00 37.06 196 TRP A C 1
ATOM 1580 O O . TRP A 1 196 ? 49.343 22.997 4.761 1.00 37.06 196 TRP A O 1
ATOM 1590 N N . ASN A 1 197 ? 50.652 23.483 6.526 1.00 39.41 197 ASN A N 1
ATOM 1591 C CA . ASN A 1 197 ? 51.550 24.383 5.816 1.00 39.41 197 ASN A CA 1
ATOM 1592 C C . ASN A 1 197 ? 52.491 23.521 4.968 1.00 39.41 197 ASN A C 1
ATOM 1594 O O . ASN A 1 197 ? 53.495 23.018 5.465 1.00 39.41 197 ASN A O 1
ATOM 1598 N N . TYR A 1 198 ? 52.151 23.327 3.696 1.00 36.72 198 TYR A N 1
ATOM 1599 C CA . TYR A 1 198 ? 53.141 22.959 2.694 1.00 36.72 198 TYR A CA 1
ATOM 1600 C C . TYR A 1 198 ? 53.855 24.242 2.266 1.00 36.72 198 TYR A C 1
ATOM 1602 O O . TYR A 1 198 ? 53.329 25.028 1.481 1.00 36.72 198 TYR A O 1
ATOM 1610 N N . SER A 1 199 ? 55.057 24.456 2.804 1.00 42.09 199 SER A N 1
ATOM 1611 C CA . SER A 1 199 ? 56.036 25.355 2.198 1.00 42.09 199 SER A CA 1
ATOM 1612 C C . SER A 1 199 ? 56.433 24.770 0.846 1.00 42.09 199 SER A C 1
ATOM 1614 O O . SER A 1 199 ? 57.246 23.849 0.779 1.00 42.09 199 SER A O 1
ATOM 1616 N N . ILE A 1 200 ? 55.843 25.278 -0.234 1.00 41.22 200 ILE A N 1
ATOM 1617 C CA . ILE A 1 200 ? 56.375 25.063 -1.578 1.00 41.22 200 ILE A CA 1
ATOM 1618 C C . ILE A 1 200 ? 57.479 26.096 -1.765 1.00 41.22 200 ILE A C 1
ATOM 1620 O O . ILE A 1 200 ? 57.227 27.291 -1.918 1.00 41.22 200 ILE A O 1
ATOM 1624 N N . GLY A 1 201 ? 58.713 25.603 -1.674 1.00 40.06 201 GLY A N 1
ATOM 1625 C CA . GLY A 1 201 ? 59.907 26.330 -2.061 1.00 40.06 201 GLY A CA 1
ATOM 1626 C C . GLY A 1 201 ? 59.798 26.786 -3.511 1.00 40.06 201 GLY A C 1
ATOM 1627 O O . GLY A 1 201 ? 59.375 26.043 -4.396 1.00 40.06 201 GLY A O 1
ATOM 1628 N N . ILE A 1 202 ? 60.176 28.040 -3.718 1.00 41.34 202 ILE A N 1
ATOM 1629 C CA . ILE A 1 202 ? 60.345 28.673 -5.016 1.00 41.34 202 ILE A CA 1
ATOM 1630 C C . ILE A 1 202 ? 61.420 27.888 -5.776 1.00 41.34 202 ILE A C 1
ATOM 1632 O O . ILE A 1 202 ? 62.601 27.959 -5.450 1.00 41.34 202 ILE A O 1
ATOM 1636 N N . GLY A 1 203 ? 60.984 27.120 -6.771 1.00 37.59 203 GLY A N 1
ATOM 1637 C CA . GLY A 1 203 ? 61.824 26.470 -7.768 1.00 37.59 203 GLY A CA 1
ATOM 1638 C C . GLY A 1 203 ? 61.451 27.007 -9.142 1.00 37.59 203 GLY A C 1
ATOM 1639 O O . GLY A 1 203 ? 60.509 26.537 -9.771 1.00 37.59 203 GLY A O 1
ATOM 1640 N N . ILE A 1 204 ? 62.168 28.043 -9.564 1.00 43.03 204 ILE A N 1
ATOM 1641 C CA . ILE A 1 204 ? 62.190 28.556 -10.932 1.00 43.03 204 ILE A CA 1
ATOM 1642 C C . ILE A 1 204 ? 62.757 27.449 -11.827 1.00 43.03 204 ILE A C 1
ATOM 1644 O O . ILE A 1 204 ? 63.911 27.099 -11.628 1.00 43.03 204 ILE A O 1
ATOM 1648 N N . GLU A 1 205 ? 62.005 26.943 -12.812 1.00 40.06 205 GLU A N 1
ATOM 1649 C CA . GLU A 1 205 ? 62.542 26.618 -14.146 1.00 40.06 205 GLU A CA 1
ATOM 1650 C C . GLU A 1 205 ? 61.467 26.178 -15.165 1.00 40.06 205 GLU A C 1
ATOM 1652 O O . GLU A 1 205 ? 60.757 25.197 -14.982 1.00 40.06 205 GLU A O 1
ATOM 1657 N N . LYS A 1 206 ? 61.416 26.933 -16.274 1.00 42.53 206 LYS A N 1
ATOM 1658 C CA . LYS A 1 206 ? 61.307 26.502 -17.685 1.00 42.53 206 LYS A CA 1
ATOM 1659 C C . LYS A 1 206 ? 60.306 25.393 -18.073 1.00 42.53 206 LYS A C 1
ATOM 1661 O O . LYS A 1 206 ? 60.579 24.221 -17.878 1.00 42.53 206 LYS A O 1
ATOM 1666 N N . MET A 1 207 ? 59.308 25.765 -18.886 1.00 36.53 207 MET A N 1
ATOM 1667 C CA . MET A 1 207 ? 58.924 25.094 -20.155 1.00 36.53 207 MET A CA 1
ATOM 1668 C C . MET A 1 207 ? 57.808 25.915 -20.835 1.00 36.53 207 MET A C 1
ATOM 1670 O O . MET A 1 207 ? 56.711 26.039 -20.310 1.00 36.53 207 MET A O 1
ATOM 1674 N N . LYS A 1 208 ? 58.140 26.754 -21.826 1.00 42.25 208 LYS A N 1
ATOM 1675 C CA . LYS A 1 208 ? 57.970 26.515 -23.278 1.00 42.25 208 LYS A CA 1
ATOM 1676 C C . LYS A 1 208 ? 56.566 26.030 -23.695 1.00 42.25 208 LYS A C 1
ATOM 1678 O O . LYS A 1 208 ? 56.246 24.866 -23.512 1.00 42.25 208 LYS A O 1
ATOM 1683 N N . LEU A 1 209 ? 55.826 26.969 -24.309 1.00 44.28 209 LEU A N 1
ATOM 1684 C CA . LEU A 1 209 ? 55.086 26.884 -25.586 1.00 44.28 209 LEU A CA 1
ATOM 1685 C C . LEU A 1 209 ? 54.516 25.519 -25.984 1.00 44.28 209 LEU A C 1
ATOM 1687 O O . LEU A 1 209 ? 55.315 24.624 -26.163 1.00 44.28 209 LEU A O 1
ATOM 1691 N N . TRP A 1 210 ? 53.212 25.443 -26.281 1.00 38.66 210 TRP A N 1
ATOM 1692 C CA . TRP A 1 210 ? 52.584 24.865 -27.498 1.00 38.66 210 TRP A CA 1
ATOM 1693 C C . TRP A 1 210 ? 51.073 25.215 -27.422 1.00 38.66 210 TRP A C 1
ATOM 1695 O O . TRP A 1 210 ? 50.403 24.833 -26.472 1.00 38.66 210 TRP A O 1
ATOM 1705 N N . LEU A 1 211 ? 50.603 26.209 -28.190 1.00 40.66 211 LEU A N 1
ATOM 1706 C CA . LEU A 1 211 ? 49.837 26.066 -29.448 1.00 40.66 211 LEU A CA 1
ATOM 1707 C C . LEU A 1 211 ? 48.433 25.455 -29.285 1.00 40.66 211 LEU A C 1
ATOM 1709 O O . LEU A 1 211 ? 48.340 24.297 -28.913 1.00 40.66 211 LEU A O 1
ATOM 1713 N N . ILE A 1 212 ? 47.396 26.223 -29.655 1.00 45.31 212 ILE A N 1
ATOM 1714 C CA . ILE A 1 212 ? 46.136 25.869 -30.367 1.00 45.31 212 ILE A CA 1
ATOM 1715 C C . ILE A 1 212 ? 45.433 27.228 -30.612 1.00 45.31 212 ILE A C 1
ATOM 1717 O O . ILE A 1 212 ? 45.151 27.936 -29.650 1.00 45.31 212 ILE A O 1
ATOM 1721 N N . LYS A 1 213 ? 45.546 27.792 -31.824 1.00 51.81 213 LYS A N 1
ATOM 1722 C CA . LYS A 1 213 ? 44.580 27.760 -32.946 1.00 51.81 213 LYS A CA 1
ATOM 1723 C C . LYS A 1 213 ? 43.285 28.518 -32.671 1.00 51.81 213 LYS A C 1
ATOM 1725 O O . LYS A 1 213 ? 42.494 28.033 -31.840 1.00 51.81 213 LYS A O 1
#

Foldseek 3Di:
DDPPPPDDPDPVVVCVVCCVPAPDCPQLLNVVLLVLLCLLQVPDPPLDARDDDDDVVVVVVWDQDDLVCLQPPCVLVPPPPPDPVLPPDLVSLSVSLNVSLCVVCVVRVNNGQGAPLVDPDGDSSNVRSLSSSLNSVLVCVVVPVCVVRPDDVVCNDSVNSSVSNVSSSNVCSVVSPDDPPPPPPPPPPPPPPPPPPDPPDDDDDDDDDDDDD

Sequence (213 aa):
MVHHTNFPTSTRRIKKAVSQYLPSSNNQICLCLRAFIKMILGITLCGSPLPEPPSEQLISNLIQPNPEELASNEAFFEIKSSDTSYYGRKKGIQGIHKDQSTSELFNYGIQKASFQLKIKTITKWDNIILGFITKHWLHAFNIGSFKNNSLDPSQCQHEKVIRISERCLRGQKDNFRKPKIPRKTRTKPHVRSKVWNYSIGIGIEKMKLWLIK